Protein AF-A0A8J4Q4A9-F1 (afdb_monomer_lite)

Foldseek 3Di:
DPPPPVVVVVVVVVVVVCCVVCPPDPPPPPVPPFLQVDDLVCQVVPDVQWDWDWWDWQFPDTDIGIHGNVLVVQQVVQVVVVAFFKWKAQPVVRIITGGSDPHPDRPRIDIGGQDPDDLVNVCLVVVVFDWDQAFDPRGDCPHSNGHRHIDTHHPCPLVVLCVPAFDPPAPDDDDPQWGWHDDPNDTDTFGQDPVPDDEDPQWDWDDPRSHNGIDTDGNLPQPQVVPDAQVPDDAPPQFHFDCDPRYRTDGHGDDQPCVFPQDDPVQADPQWDWDGGRNKIKTWQDHPDPPDFADDFDHHGADPQWDQDPVVSDTFHDDCVRPPPHPPQWDWDDLDRNGIIMTIGPVVCVVVPDPPPPPRPDPVPPD

InterPro domains:
  IPR007643 Dictyostelium spore coat protein, N-terminal [PF04562] (35-153)

Organism: NCBI:txid133409

Sequence (367 aa):
MIKMKRLASNWFLLVLVYYCCVGPDRVIVDALYKCETLDYNVCSASYPNCTPLILKSCCPGGVGLCVDIETYITYTTNEKSATPVACAIDPQTEITYELNTEFPNYVGYDVFPIPNATCESIGCEAKGLACKLIGRTDCDSKSPCCPPQPVCVEDDSITKHLELNGEKFCSLPCPEGHICRYIAETQTCLPLSCKYLNCSQGTECQELVGVGVVSCFKTIDFLDDPALTCETKVCPDTFECQKGVFSNADCVPVNIDLLGTQFNCSLCPVDWRCDTFGWGGLCIEWHPFSNGGGIECDGDACLFQQFCNTTTNRCEFTSCELNNPCPANMECIQYLPTHPRVCATLNVVPYSSIPETLIPFSERFNR

Radius of gyration: 38.95 Å; chains: 1; bounding box: 128×103×75 Å

Structure (mmCIF, N/CA/C/O backbone):
data_AF-A0A8J4Q4A9-F1
#
_entry.id   AF-A0A8J4Q4A9-F1
#
loop_
_atom_site.group_PDB
_atom_site.id
_atom_site.type_symbol
_atom_site.label_atom_id
_atom_site.label_alt_id
_atom_site.label_comp_id
_atom_site.label_asym_id
_atom_site.label_entity_id
_atom_site.label_seq_id
_atom_site.pdbx_PDB_ins_code
_atom_site.Cartn_x
_atom_site.Cartn_y
_atom_site.Cartn_z
_atom_site.occupancy
_atom_site.B_iso_or_equiv
_atom_site.auth_seq_id
_atom_site.auth_comp_id
_atom_site.auth_asym_id
_atom_site.auth_atom_id
_atom_site.pdbx_PDB_model_num
ATOM 1 N N . MET A 1 1 ? 86.753 -60.543 -34.668 1.00 53.47 1 MET A N 1
ATOM 2 C CA . MET A 1 1 ? 86.157 -59.846 -33.504 1.00 53.47 1 MET A CA 1
ATOM 3 C C . MET A 1 1 ? 85.760 -58.381 -33.804 1.00 53.47 1 MET A C 1
ATOM 5 O O . MET A 1 1 ? 85.848 -57.542 -32.923 1.00 53.47 1 MET A O 1
ATOM 9 N N . ILE A 1 2 ? 85.298 -58.045 -35.029 1.00 54.03 2 ILE A N 1
ATOM 10 C CA . ILE A 1 2 ? 84.953 -56.651 -35.433 1.00 54.03 2 ILE A CA 1
ATOM 11 C C . ILE A 1 2 ? 83.567 -56.539 -36.125 1.00 54.03 2 ILE A C 1
ATOM 13 O O . ILE A 1 2 ? 83.101 -55.446 -36.423 1.00 54.03 2 ILE A O 1
ATOM 17 N N . LYS A 1 3 ? 82.819 -57.637 -36.317 1.00 49.72 3 LYS A N 1
ATOM 18 C CA . LYS A 1 3 ? 81.505 -57.596 -37.001 1.00 49.72 3 LYS A CA 1
ATOM 19 C C . LYS A 1 3 ? 80.271 -57.504 -36.090 1.00 49.72 3 LYS A C 1
ATOM 21 O O . LYS A 1 3 ? 79.177 -57.308 -36.598 1.00 49.72 3 LYS A O 1
ATOM 26 N N . MET A 1 4 ? 80.430 -57.565 -34.766 1.00 47.06 4 MET A N 1
ATOM 27 C CA . MET A 1 4 ? 79.296 -57.560 -33.822 1.00 47.06 4 MET A CA 1
ATOM 28 C C . MET A 1 4 ? 78.929 -56.182 -33.243 1.00 47.06 4 MET A C 1
ATOM 30 O O . MET A 1 4 ? 77.915 -56.065 -32.569 1.00 47.06 4 MET A O 1
ATOM 34 N N . LYS A 1 5 ? 79.690 -55.114 -33.533 1.00 50.44 5 LYS A N 1
ATOM 35 C CA . LYS A 1 5 ? 79.413 -53.767 -32.987 1.00 50.44 5 LYS A CA 1
ATOM 36 C C . LYS A 1 5 ? 78.432 -52.912 -33.804 1.00 50.44 5 LYS A C 1
ATOM 38 O O . LYS A 1 5 ? 77.951 -51.915 -33.286 1.00 50.44 5 LYS A O 1
ATOM 43 N N . ARG A 1 6 ? 78.099 -53.280 -35.051 1.00 51.03 6 ARG A N 1
ATOM 44 C CA . ARG A 1 6 ? 77.181 -52.481 -35.898 1.00 51.03 6 ARG A CA 1
ATOM 45 C C . ARG A 1 6 ? 75.701 -52.861 -35.791 1.00 51.03 6 ARG A C 1
ATOM 47 O O . ARG A 1 6 ? 74.862 -52.051 -36.159 1.00 51.03 6 ARG A O 1
ATOM 54 N N . LEU A 1 7 ? 75.367 -54.033 -35.247 1.00 52.34 7 LEU A N 1
ATOM 55 C CA . LEU A 1 7 ? 73.967 -54.449 -35.066 1.00 52.34 7 LEU A CA 1
ATOM 56 C C . LEU A 1 7 ? 73.324 -53.860 -33.799 1.00 52.34 7 LEU A C 1
ATOM 58 O O . LEU A 1 7 ? 72.140 -53.546 -33.820 1.00 52.34 7 LEU A O 1
ATOM 62 N N . ALA A 1 8 ? 74.103 -53.604 -32.743 1.00 55.25 8 ALA A N 1
ATOM 63 C CA . ALA A 1 8 ? 73.581 -53.004 -31.511 1.00 55.25 8 ALA A CA 1
ATOM 64 C C . ALA A 1 8 ? 73.176 -51.524 -31.676 1.00 55.25 8 ALA A C 1
ATOM 66 O O . ALA A 1 8 ? 72.237 -51.068 -31.031 1.00 55.25 8 ALA A O 1
ATOM 67 N N . SER A 1 9 ? 73.834 -50.781 -32.577 1.00 55.84 9 SER A N 1
ATOM 68 C CA . SER A 1 9 ? 73.551 -49.351 -32.775 1.00 55.84 9 SER A CA 1
ATOM 69 C C . SER A 1 9 ? 72.246 -49.094 -33.534 1.00 55.84 9 SER A C 1
ATOM 71 O O . SER A 1 9 ? 71.563 -48.118 -33.243 1.00 55.84 9 SER A O 1
ATOM 73 N N . ASN A 1 10 ? 71.873 -49.966 -34.480 1.00 56.97 10 ASN A N 1
ATOM 74 C CA . ASN A 1 10 ? 70.612 -49.818 -35.217 1.00 56.97 10 ASN A CA 1
ATOM 75 C C . ASN A 1 10 ? 69.405 -50.323 -34.422 1.00 56.97 10 ASN A C 1
ATOM 77 O O . ASN A 1 10 ? 68.305 -49.807 -34.596 1.00 56.97 10 ASN A O 1
ATOM 81 N N . TRP A 1 11 ? 69.601 -51.292 -33.525 1.00 64.12 11 TRP A N 1
ATOM 82 C CA . TRP A 1 11 ? 68.525 -51.773 -32.659 1.00 64.12 11 TRP A CA 1
ATOM 83 C C . TRP A 1 11 ? 68.117 -50.723 -31.622 1.00 64.12 11 TRP A C 1
ATOM 85 O O . TRP A 1 11 ? 66.930 -50.518 -31.400 1.00 64.12 11 TRP A O 1
ATOM 95 N N . PHE A 1 12 ? 69.079 -49.983 -31.065 1.00 65.69 12 PHE A N 1
ATOM 96 C CA . PHE A 1 12 ? 68.783 -48.897 -30.126 1.00 65.69 12 PHE A CA 1
ATOM 97 C C . PHE A 1 12 ? 68.001 -47.748 -30.783 1.00 65.69 12 PHE A C 1
ATOM 99 O O . PHE A 1 12 ? 67.082 -47.205 -30.178 1.00 65.69 12 PHE A O 1
ATOM 106 N N . LEU A 1 13 ? 68.313 -47.426 -32.043 1.00 67.94 13 LEU A N 1
ATOM 107 C CA . LEU A 1 13 ? 67.586 -46.421 -32.826 1.00 67.94 13 LEU A CA 1
ATOM 108 C C . LEU A 1 13 ? 66.164 -46.875 -33.181 1.00 67.94 13 LEU A C 1
ATOM 110 O O . LEU A 1 13 ? 65.234 -46.083 -33.078 1.00 67.94 13 LEU A O 1
ATOM 114 N N . LEU A 1 14 ? 65.968 -48.150 -33.528 1.00 68.12 14 LEU A N 1
ATOM 115 C CA . LEU A 1 14 ? 64.631 -48.690 -33.802 1.00 68.12 14 LEU A CA 1
ATOM 116 C C . LEU A 1 14 ? 63.760 -48.781 -32.542 1.00 68.12 14 LEU A C 1
ATOM 118 O O . LEU A 1 14 ? 62.571 -48.485 -32.615 1.00 68.12 14 LEU A O 1
ATOM 122 N N . VAL A 1 15 ? 64.337 -49.120 -31.386 1.00 67.38 15 VAL A N 1
ATOM 123 C CA . VAL A 1 15 ? 63.604 -49.152 -30.108 1.00 67.38 15 VAL A CA 1
ATOM 124 C C . VAL A 1 15 ? 63.238 -47.738 -29.638 1.00 67.38 15 VAL A C 1
ATOM 126 O O . VAL A 1 15 ? 62.125 -47.540 -29.161 1.00 67.38 15 VAL A O 1
ATOM 129 N N . LEU A 1 16 ? 64.108 -46.740 -29.843 1.00 64.81 16 LEU A N 1
ATOM 130 C CA . LEU A 1 16 ? 63.796 -45.329 -29.565 1.00 64.81 16 LEU A CA 1
ATOM 131 C C . LEU A 1 16 ? 62.689 -44.782 -30.475 1.00 64.81 16 LEU A C 1
ATOM 133 O O . LEU A 1 16 ? 61.780 -44.115 -29.989 1.00 64.81 16 LEU A O 1
ATOM 137 N N . VAL A 1 17 ? 62.714 -45.101 -31.773 1.00 68.38 17 VAL A N 1
ATOM 138 C CA . VAL A 1 17 ? 61.648 -44.687 -32.702 1.00 68.38 17 VAL A CA 1
ATOM 139 C C . VAL A 1 17 ? 60.326 -45.388 -32.370 1.00 68.38 17 VAL A C 1
ATOM 141 O O . VAL A 1 17 ? 59.279 -44.747 -32.385 1.00 68.38 17 VAL A O 1
ATOM 144 N N . TYR A 1 18 ? 60.357 -46.668 -31.987 1.00 68.62 18 TYR A N 1
ATOM 145 C CA . TYR A 1 18 ? 59.155 -47.392 -31.569 1.00 68.62 18 TYR A CA 1
ATOM 146 C C . TYR A 1 18 ? 58.556 -46.823 -30.271 1.00 68.62 18 TYR A C 1
ATOM 148 O O . TYR A 1 18 ? 57.347 -46.621 -30.207 1.00 68.62 18 TYR A O 1
ATOM 156 N N . TYR A 1 19 ? 59.377 -46.468 -29.276 1.00 62.47 19 TYR A N 1
ATOM 157 C CA . TYR A 1 19 ? 58.895 -45.823 -28.045 1.00 62.47 19 TYR A CA 1
ATOM 158 C C . TYR A 1 19 ? 58.384 -44.389 -28.264 1.00 62.47 19 TYR A C 1
ATOM 160 O O . TYR A 1 19 ? 57.476 -43.960 -27.557 1.00 62.47 19 TYR A O 1
ATOM 168 N N . CYS A 1 20 ? 58.905 -43.653 -29.253 1.00 62.69 20 CYS A N 1
ATOM 169 C CA . CYS A 1 20 ? 58.361 -42.342 -29.627 1.00 62.69 20 CYS A CA 1
ATOM 170 C C . CYS A 1 20 ? 57.040 -42.433 -30.412 1.00 62.69 20 CYS A C 1
ATOM 172 O O . CYS A 1 20 ? 56.231 -41.510 -30.334 1.00 62.69 20 CYS A O 1
ATOM 174 N N . CYS A 1 21 ? 56.804 -43.511 -31.167 1.00 64.06 21 CYS A N 1
ATOM 175 C CA . CYS A 1 21 ? 55.578 -43.672 -31.957 1.00 64.06 21 CYS A CA 1
ATOM 176 C C . CYS A 1 21 ? 54.468 -44.450 -31.234 1.00 64.06 21 CYS A C 1
ATOM 178 O O . CYS A 1 21 ? 53.300 -44.267 -31.567 1.00 64.06 21 CYS A O 1
ATOM 180 N N . VAL A 1 22 ? 54.813 -45.283 -30.250 1.00 64.25 22 VAL A N 1
ATOM 181 C CA . VAL A 1 22 ? 53.885 -46.141 -29.493 1.00 64.25 22 VAL A CA 1
ATOM 182 C C . VAL A 1 22 ? 53.976 -45.807 -28.000 1.00 64.25 22 VAL A C 1
ATOM 184 O O . VAL A 1 22 ? 54.149 -46.675 -27.147 1.00 64.25 22 VAL A O 1
ATOM 187 N N . GLY A 1 23 ? 53.924 -44.511 -27.683 1.00 54.38 23 GLY A N 1
ATOM 188 C CA . GLY A 1 23 ? 53.707 -44.061 -26.311 1.00 54.38 23 GLY A CA 1
ATOM 189 C C . GLY A 1 23 ? 52.339 -44.548 -25.808 1.00 54.38 23 GLY A C 1
ATOM 190 O O . GLY A 1 23 ? 51.405 -44.621 -26.612 1.00 54.38 23 GLY A O 1
ATOM 191 N N . PRO A 1 24 ? 52.226 -44.908 -24.515 1.00 53.84 24 PRO A N 1
ATOM 192 C CA . PRO A 1 24 ? 50.980 -45.385 -23.925 1.00 53.84 24 PRO A CA 1
ATOM 193 C C . PRO A 1 24 ? 49.931 -44.298 -24.108 1.00 53.84 24 PRO A C 1
ATOM 195 O O . PRO A 1 24 ? 50.279 -43.132 -23.941 1.00 53.84 24 PRO A O 1
ATOM 198 N N . ASP A 1 25 ? 48.727 -44.703 -24.518 1.00 49.88 25 ASP A N 1
ATOM 199 C CA . ASP A 1 25 ? 47.512 -43.904 -24.648 1.00 49.88 25 ASP A CA 1
ATOM 200 C C . ASP A 1 25 ? 47.782 -42.408 -24.771 1.00 49.88 25 ASP A C 1
ATOM 202 O O . ASP A 1 25 ? 48.029 -41.721 -23.778 1.00 49.88 25 ASP A O 1
ATOM 206 N N . ARG A 1 26 ? 47.694 -41.879 -26.000 1.00 44.31 26 ARG A N 1
ATOM 207 C CA . ARG A 1 26 ? 47.402 -40.456 -26.158 1.00 44.31 26 ARG A CA 1
ATOM 208 C C . ARG A 1 26 ? 46.152 -40.206 -25.326 1.00 44.31 26 ARG A C 1
ATOM 210 O O . ARG A 1 26 ? 45.042 -40.440 -25.795 1.00 44.31 26 ARG A O 1
ATOM 217 N N . VAL A 1 27 ? 46.345 -39.742 -24.095 1.00 43.62 27 VAL A N 1
ATOM 218 C CA . VAL A 1 27 ? 45.378 -38.931 -23.397 1.00 43.62 27 VAL A CA 1
ATOM 219 C C . VAL A 1 27 ? 45.202 -37.807 -24.391 1.00 43.62 27 VAL A C 1
ATOM 221 O O . VAL A 1 27 ? 46.081 -36.958 -24.563 1.00 43.62 27 VAL A O 1
ATOM 224 N N . ILE A 1 28 ? 44.124 -37.893 -25.168 1.00 43.88 28 ILE A N 1
ATOM 225 C CA . ILE A 1 28 ? 43.504 -36.710 -25.714 1.00 43.88 28 ILE A CA 1
ATOM 226 C C . ILE A 1 28 ? 43.215 -35.941 -24.437 1.00 43.88 28 ILE A C 1
ATOM 228 O O . ILE A 1 28 ? 42.256 -36.213 -23.722 1.00 43.88 28 ILE A O 1
ATOM 232 N N . VAL A 1 29 ? 44.170 -35.096 -24.051 1.00 38.16 29 VAL A N 1
ATOM 233 C CA . VAL A 1 29 ? 43.861 -33.958 -23.227 1.00 38.16 29 VAL A CA 1
ATOM 234 C C . VAL A 1 29 ? 42.890 -33.257 -24.149 1.00 38.16 29 VAL A C 1
ATOM 236 O O . VAL A 1 29 ? 43.317 -32.653 -25.136 1.00 38.16 29 VAL A O 1
ATOM 239 N N . ASP A 1 30 ? 41.594 -33.489 -23.926 1.00 48.66 30 ASP A N 1
ATOM 240 C CA . ASP A 1 30 ? 40.568 -32.531 -24.284 1.00 48.66 30 ASP A CA 1
ATOM 241 C C . ASP A 1 30 ? 41.088 -31.273 -23.629 1.00 48.66 30 ASP A C 1
ATOM 243 O O . ASP A 1 30 ? 40.970 -31.068 -22.419 1.00 48.66 30 ASP A O 1
ATOM 247 N N . ALA A 1 31 ? 41.883 -30.535 -24.397 1.00 43.56 31 ALA A N 1
ATOM 248 C CA . ALA A 1 31 ? 42.401 -29.279 -23.963 1.00 43.56 31 ALA A CA 1
ATOM 249 C C . ALA A 1 31 ? 41.133 -28.529 -23.602 1.00 43.56 31 ALA A C 1
ATOM 251 O O . ALA A 1 31 ? 40.219 -28.446 -24.424 1.00 43.56 31 ALA A O 1
ATOM 252 N N . LEU A 1 32 ? 41.044 -28.172 -22.319 1.00 50.84 32 LEU A N 1
ATOM 253 C CA . LEU A 1 32 ? 39.922 -27.516 -21.667 1.00 50.84 32 LEU A CA 1
ATOM 254 C C . LEU A 1 32 ? 39.711 -26.130 -22.309 1.00 50.84 32 LEU A C 1
ATOM 256 O O . LEU A 1 32 ? 39.816 -25.095 -21.666 1.00 50.84 32 LEU A O 1
ATOM 260 N N . TYR A 1 33 ? 39.444 -26.088 -23.609 1.00 58.81 33 TYR A N 1
ATOM 261 C CA . TYR A 1 33 ? 39.032 -24.926 -24.371 1.00 58.81 33 TYR A CA 1
ATOM 262 C C . TYR A 1 33 ? 37.525 -24.818 -24.217 1.00 58.81 33 TYR A C 1
ATOM 264 O O . TYR A 1 33 ? 36.759 -24.921 -25.170 1.00 58.81 33 TYR A O 1
ATOM 272 N N . LYS A 1 34 ? 37.114 -24.689 -22.961 1.00 78.56 34 LYS A N 1
ATOM 273 C CA . LYS A 1 34 ? 35.749 -24.386 -22.598 1.00 78.56 34 LYS A CA 1
ATOM 274 C C . LYS A 1 34 ? 35.641 -22.870 -22.589 1.00 78.56 34 LYS A C 1
ATOM 276 O O . LYS A 1 34 ? 36.263 -22.224 -21.739 1.00 78.56 34 LYS A O 1
ATOM 281 N N . CYS A 1 35 ? 34.923 -22.316 -23.570 1.00 87.94 35 CYS A N 1
ATOM 282 C CA . CYS A 1 35 ? 34.571 -20.895 -23.645 1.00 87.94 35 CYS A CA 1
ATOM 283 C C . CYS A 1 35 ? 34.097 -20.370 -22.282 1.00 87.94 35 CYS A C 1
ATOM 285 O O . CYS A 1 35 ? 34.433 -19.260 -21.894 1.00 87.94 35 CYS A O 1
ATOM 287 N N . GLU A 1 36 ? 33.435 -21.235 -21.519 1.00 83.69 36 GLU A N 1
ATOM 288 C CA . GLU A 1 36 ? 32.911 -21.050 -20.169 1.00 83.69 36 GLU A CA 1
ATOM 289 C C . GLU A 1 36 ? 33.942 -20.572 -19.136 1.00 83.69 36 GLU A C 1
ATOM 291 O O . GLU A 1 36 ? 33.570 -20.005 -18.116 1.00 83.69 36 GLU A O 1
ATOM 296 N N . THR A 1 37 ? 35.236 -20.800 -19.374 1.00 85.88 37 THR A N 1
ATOM 297 C CA . THR A 1 37 ? 36.315 -20.385 -18.460 1.00 85.88 37 THR A CA 1
ATOM 298 C C . THR A 1 37 ? 36.853 -18.982 -18.745 1.00 85.88 37 THR A C 1
ATOM 300 O O . THR A 1 37 ? 37.683 -18.475 -17.989 1.00 85.88 37 THR A O 1
ATOM 303 N N . LEU A 1 38 ? 36.417 -18.357 -19.841 1.00 88.50 38 LEU A N 1
ATOM 304 C CA . LEU A 1 38 ? 36.902 -17.053 -20.273 1.00 88.50 38 LEU A CA 1
ATOM 305 C C . LEU A 1 38 ? 36.059 -15.933 -19.681 1.00 88.50 38 LEU A C 1
ATOM 307 O O . LEU A 1 38 ? 34.831 -16.003 -19.642 1.00 88.50 38 LEU A O 1
ATOM 311 N N . ASP A 1 39 ? 36.738 -14.853 -19.302 1.00 88.06 39 ASP A N 1
ATOM 312 C CA . ASP A 1 39 ? 36.069 -13.605 -18.964 1.00 88.06 39 ASP A CA 1
ATOM 313 C C . ASP A 1 39 ? 35.295 -13.076 -20.179 1.00 88.06 39 ASP A C 1
ATOM 315 O O . ASP A 1 39 ? 35.778 -13.114 -21.319 1.00 88.06 39 ASP A O 1
ATOM 319 N N . TYR A 1 40 ? 34.101 -12.544 -19.921 1.00 90.69 40 TYR A N 1
ATOM 320 C CA . TYR A 1 40 ? 33.207 -11.993 -20.936 1.00 90.69 40 TYR A CA 1
ATOM 321 C C . TYR A 1 40 ? 33.912 -11.023 -21.896 1.00 90.69 40 TYR A C 1
ATOM 323 O O . TYR A 1 40 ? 33.697 -11.087 -23.108 1.00 90.69 40 TYR A O 1
ATOM 331 N N . ASN A 1 41 ? 34.804 -10.167 -21.386 1.00 89.00 41 ASN A N 1
ATOM 332 C CA . ASN A 1 41 ? 35.472 -9.137 -22.185 1.00 89.00 41 ASN A CA 1
ATOM 333 C C . ASN A 1 41 ? 36.505 -9.708 -23.165 1.00 89.00 41 ASN A C 1
ATOM 335 O O . ASN A 1 41 ? 36.848 -9.058 -24.152 1.00 89.00 41 ASN A O 1
ATOM 339 N N . VAL A 1 42 ? 37.008 -10.916 -22.905 1.00 90.94 42 VAL A N 1
ATOM 340 C CA . VAL A 1 42 ? 38.027 -11.579 -23.735 1.00 90.94 42 VAL A CA 1
ATOM 341 C C . VAL A 1 42 ? 37.413 -12.690 -24.594 1.00 90.94 42 VAL A C 1
ATOM 343 O O . VAL A 1 42 ? 38.116 -13.312 -25.393 1.00 90.94 42 VAL A O 1
ATOM 346 N N . CYS A 1 43 ? 36.104 -12.922 -24.474 1.00 92.94 43 CYS A N 1
ATOM 347 C CA . CYS A 1 43 ? 35.404 -14.037 -25.100 1.00 92.94 43 CYS A CA 1
ATOM 348 C C . CYS A 1 43 ? 35.602 -14.079 -26.624 1.00 92.94 43 CYS A C 1
ATOM 350 O O . CYS A 1 43 ? 36.187 -15.026 -27.149 1.00 92.94 43 CYS A O 1
ATOM 352 N N . SER A 1 44 ? 35.225 -13.003 -27.322 1.00 87.06 44 SER A N 1
ATOM 353 C CA . SER A 1 44 ? 35.314 -12.926 -28.788 1.00 87.06 44 SER A CA 1
ATOM 354 C C . SER A 1 44 ? 36.748 -12.827 -29.317 1.00 87.06 44 SER A C 1
ATOM 356 O O . SER A 1 44 ? 36.991 -13.061 -30.498 1.00 87.06 44 SER A O 1
ATOM 358 N N . ALA A 1 45 ? 37.698 -12.420 -28.469 1.00 87.75 45 ALA A N 1
ATOM 359 C CA . ALA A 1 45 ? 39.089 -12.206 -28.864 1.00 87.75 45 ALA A CA 1
ATOM 360 C C . ALA A 1 45 ? 39.955 -13.460 -28.682 1.00 87.75 45 ALA A C 1
ATOM 362 O O . ALA A 1 45 ? 40.942 -13.629 -29.396 1.00 87.75 45 ALA A O 1
ATOM 363 N N . SER A 1 46 ? 39.599 -14.326 -27.729 1.00 84.56 46 SER A N 1
ATOM 364 C CA . SER A 1 46 ? 40.408 -15.496 -27.377 1.00 84.56 46 SER A CA 1
ATOM 365 C C . SER A 1 46 ? 40.242 -16.635 -28.376 1.00 84.56 46 SER A C 1
ATOM 367 O O . SER A 1 46 ? 41.233 -17.255 -28.759 1.00 84.56 46 SER A O 1
ATOM 369 N N . TYR A 1 47 ? 39.006 -16.909 -28.813 1.00 85.88 47 TYR A N 1
ATOM 370 C CA . TYR A 1 47 ? 38.718 -18.010 -29.731 1.00 85.88 47 TYR A CA 1
ATOM 371 C C . TYR A 1 47 ? 37.564 -17.671 -30.681 1.00 85.88 47 TYR A C 1
ATOM 373 O O . TYR A 1 47 ? 36.552 -17.129 -30.243 1.00 85.88 47 TYR A O 1
ATOM 381 N N . PRO A 1 48 ? 37.657 -18.062 -31.965 1.00 86.12 48 PRO A N 1
ATOM 382 C CA . PRO A 1 48 ? 36.631 -17.759 -32.965 1.00 86.12 48 PRO A CA 1
ATOM 383 C C . PRO A 1 48 ? 35.299 -18.486 -32.729 1.00 86.12 48 PRO A C 1
ATOM 385 O O . PRO A 1 48 ? 34.279 -18.057 -33.257 1.00 86.12 48 PRO A O 1
ATOM 388 N N . ASN A 1 49 ? 35.300 -19.572 -31.948 1.00 89.44 49 ASN A N 1
ATOM 389 C CA . ASN A 1 49 ? 34.095 -20.345 -31.635 1.00 89.44 49 ASN A CA 1
ATOM 390 C C . ASN A 1 49 ? 33.410 -19.903 -30.336 1.00 89.44 49 ASN A C 1
ATOM 392 O O . ASN A 1 49 ? 32.376 -20.469 -29.994 1.00 89.44 49 ASN A O 1
ATOM 396 N N . CYS A 1 50 ? 33.964 -18.923 -29.618 1.00 93.06 50 CYS A N 1
ATOM 397 C CA . CYS A 1 50 ? 33.380 -18.413 -28.386 1.00 93.06 50 CYS A CA 1
ATOM 398 C C . CYS A 1 50 ? 32.641 -17.099 -28.648 1.00 93.06 50 CYS A C 1
ATOM 400 O O . CYS A 1 50 ? 33.158 -16.199 -29.307 1.00 93.06 50 CYS A O 1
ATOM 402 N N . THR A 1 51 ? 31.422 -16.992 -28.132 1.00 94.44 51 THR A N 1
ATOM 403 C CA . THR A 1 51 ? 30.538 -15.840 -28.307 1.00 94.44 51 THR A CA 1
ATOM 404 C C . THR A 1 51 ? 30.031 -15.358 -26.946 1.00 94.44 51 THR A C 1
ATOM 406 O O . THR A 1 51 ? 29.647 -16.180 -26.112 1.00 94.44 51 THR A O 1
ATOM 409 N N . PRO A 1 52 ? 30.015 -14.039 -26.689 1.00 94.31 52 PRO A N 1
ATOM 410 C CA . PRO A 1 52 ? 29.431 -13.490 -25.476 1.00 94.31 52 PRO A CA 1
ATOM 411 C C . PRO A 1 52 ? 27.903 -13.648 -25.481 1.00 94.31 52 PRO A C 1
ATOM 413 O O . PRO A 1 52 ? 27.223 -13.225 -26.416 1.00 94.31 52 PRO A O 1
ATOM 416 N N . LEU A 1 53 ? 27.362 -14.215 -24.408 1.00 93.19 53 LEU A N 1
ATOM 417 C CA . LEU A 1 53 ? 25.937 -14.347 -24.129 1.00 93.19 53 LEU A CA 1
ATOM 418 C C . LEU A 1 53 ? 25.588 -13.524 -22.888 1.00 93.19 53 LEU A C 1
ATOM 420 O O . LEU A 1 53 ? 26.194 -13.710 -21.840 1.00 93.19 53 LEU A O 1
ATOM 424 N N . ILE A 1 54 ? 24.601 -12.635 -22.980 1.00 92.75 54 ILE A N 1
ATOM 425 C CA . ILE A 1 54 ? 24.129 -11.862 -21.824 1.00 92.75 54 ILE A CA 1
ATOM 426 C C . ILE A 1 54 ? 22.882 -12.541 -21.265 1.00 92.75 54 ILE A C 1
ATOM 428 O O . ILE A 1 54 ? 21.863 -12.628 -21.953 1.00 92.75 54 ILE A O 1
ATOM 432 N N . LEU A 1 55 ? 22.952 -12.996 -20.015 1.00 91.69 55 LEU A N 1
ATOM 433 C CA . LEU A 1 55 ? 21.792 -13.514 -19.299 1.00 91.69 55 LEU A CA 1
ATOM 434 C C . LEU A 1 55 ? 21.027 -12.373 -18.627 1.00 91.69 55 LEU A C 1
ATOM 436 O O . LEU A 1 55 ? 21.621 -11.477 -18.019 1.00 91.69 55 LEU A O 1
ATOM 440 N N . LYS A 1 56 ? 19.695 -12.430 -18.713 1.00 91.12 56 LYS A N 1
ATOM 441 C CA . LYS A 1 56 ? 18.800 -11.493 -18.026 1.00 91.12 56 LYS A CA 1
ATOM 442 C C . LYS A 1 56 ? 18.666 -11.931 -16.571 1.00 91.12 56 LYS A C 1
ATOM 444 O O . LYS A 1 56 ? 18.243 -13.056 -16.306 1.00 91.12 56 LYS A O 1
ATOM 449 N N . SER A 1 57 ? 19.049 -11.064 -15.637 1.00 91.25 57 SER A N 1
ATOM 450 C CA . SER A 1 57 ? 18.766 -11.285 -14.219 1.00 91.25 57 SER A CA 1
ATOM 451 C C . SER A 1 57 ? 17.333 -10.889 -13.894 1.00 91.25 57 SER A C 1
ATOM 453 O O . SER A 1 57 ? 16.763 -9.998 -14.521 1.00 91.25 57 SER A O 1
ATOM 455 N N . CYS A 1 58 ? 16.768 -11.506 -12.861 1.00 87.94 58 CYS A N 1
ATOM 456 C CA . CYS A 1 58 ? 15.485 -11.068 -12.309 1.00 87.94 58 CYS A CA 1
ATOM 457 C C . CYS A 1 58 ? 15.530 -9.660 -11.695 1.00 87.94 58 CYS A C 1
ATOM 459 O O . CYS A 1 58 ? 14.509 -8.995 -11.538 1.00 87.94 58 CYS A O 1
ATOM 461 N N . CYS A 1 59 ? 16.715 -9.238 -11.266 1.00 87.69 59 CYS A N 1
ATOM 462 C CA . CYS A 1 59 ? 16.962 -7.932 -10.671 1.00 87.69 59 CYS A CA 1
ATOM 463 C C . CYS A 1 59 ? 17.613 -7.015 -11.719 1.00 87.69 59 CYS A C 1
ATOM 465 O O . CYS A 1 59 ? 18.151 -7.526 -12.706 1.00 87.69 59 CYS A O 1
ATOM 467 N N . PRO A 1 60 ? 17.593 -5.683 -11.543 1.00 86.06 60 PRO A N 1
ATOM 468 C CA . PRO A 1 60 ? 18.240 -4.755 -12.463 1.00 86.06 60 PRO A CA 1
ATOM 469 C C . PRO A 1 60 ? 19.702 -5.144 -12.715 1.00 86.06 60 PRO A C 1
ATOM 471 O O . PRO A 1 60 ? 20.519 -5.147 -11.797 1.00 86.06 60 PRO A O 1
ATOM 474 N N . GLY A 1 61 ? 20.022 -5.490 -13.962 1.00 86.19 61 GLY A N 1
ATOM 475 C CA . GLY A 1 61 ? 21.355 -5.937 -14.352 1.00 86.19 61 GLY A CA 1
ATOM 476 C C . GLY A 1 61 ? 21.334 -7.072 -15.373 1.00 86.19 61 GLY A C 1
ATOM 477 O O . GLY A 1 61 ? 20.307 -7.401 -15.966 1.00 86.19 61 GLY A O 1
ATOM 478 N N . GLY A 1 62 ? 22.510 -7.642 -15.601 1.00 89.56 62 GLY A N 1
ATOM 479 C CA . GLY A 1 62 ? 22.723 -8.828 -16.418 1.00 89.56 62 GLY A CA 1
ATOM 480 C C . GLY A 1 62 ? 24.162 -9.296 -16.247 1.00 89.56 62 GLY A C 1
ATOM 481 O O . GLY A 1 62 ? 25.031 -8.502 -15.883 1.00 89.56 62 GLY A O 1
ATOM 482 N N . VAL A 1 63 ? 24.413 -10.579 -16.492 1.00 91.88 63 VAL A N 1
ATOM 483 C CA . VAL A 1 63 ? 25.775 -11.126 -16.493 1.00 91.88 63 VAL A CA 1
ATOM 484 C C . VAL A 1 63 ? 26.144 -11.564 -17.896 1.00 91.88 63 VAL A C 1
ATOM 486 O O . VAL A 1 63 ? 25.336 -12.146 -18.621 1.00 91.88 63 VAL A O 1
ATOM 489 N N . GLY A 1 64 ? 27.369 -11.243 -18.288 1.00 92.12 64 GLY A N 1
ATOM 490 C CA . GLY A 1 64 ? 27.956 -11.727 -19.520 1.00 92.12 64 GLY A CA 1
ATOM 491 C C . GLY A 1 64 ? 28.640 -13.070 -19.287 1.00 92.12 64 GLY A C 1
ATOM 492 O O . GLY A 1 64 ? 29.555 -13.160 -18.473 1.00 92.12 64 GLY A O 1
ATOM 493 N N . LEU A 1 65 ? 28.224 -14.096 -20.018 1.00 92.19 65 LEU A N 1
ATOM 494 C CA . LEU A 1 65 ? 28.880 -15.396 -20.093 1.00 92.19 65 LEU A CA 1
ATOM 495 C C . LEU A 1 65 ? 29.595 -15.544 -21.425 1.00 92.19 65 LEU A C 1
ATOM 497 O O . LEU A 1 65 ? 29.144 -15.030 -22.446 1.00 92.19 65 LEU A O 1
ATOM 501 N N . CYS A 1 66 ? 30.694 -16.283 -21.427 1.00 92.88 66 CYS A N 1
ATOM 502 C CA . CYS A 1 66 ? 31.325 -16.716 -22.659 1.00 92.88 66 CYS A CA 1
ATOM 503 C C . CYS A 1 66 ? 30.881 -18.145 -22.977 1.00 92.88 66 CYS A C 1
ATOM 505 O O . CYS A 1 66 ? 31.074 -19.059 -22.175 1.00 92.88 66 CYS A O 1
ATOM 507 N N . VAL A 1 67 ? 30.241 -18.333 -24.128 1.00 92.44 67 VAL A N 1
ATOM 508 C CA . VAL A 1 67 ? 29.651 -19.617 -24.524 1.00 92.44 67 VAL A CA 1
ATOM 509 C C . VAL A 1 67 ? 30.151 -20.034 -25.896 1.00 92.44 67 VAL A C 1
ATOM 511 O O . VAL A 1 67 ? 30.623 -19.197 -26.662 1.00 92.44 67 VAL A O 1
ATOM 514 N N . ASP A 1 68 ? 30.083 -21.318 -26.222 1.00 92.00 68 ASP A N 1
ATOM 515 C CA . ASP A 1 68 ? 30.353 -21.747 -27.589 1.00 92.00 68 ASP A CA 1
ATOM 516 C C . ASP A 1 68 ? 29.240 -21.271 -28.545 1.00 92.00 68 ASP A C 1
ATOM 518 O O . ASP A 1 68 ? 28.105 -20.981 -28.151 1.00 92.00 68 ASP A O 1
ATOM 522 N N . ILE A 1 69 ? 29.574 -21.163 -29.829 1.00 91.62 69 ILE A N 1
ATOM 523 C CA . ILE A 1 69 ? 28.661 -20.639 -30.847 1.00 91.62 69 ILE A CA 1
ATOM 524 C C . ILE A 1 69 ? 27.381 -21.479 -31.013 1.00 91.62 69 ILE A C 1
ATOM 526 O O . ILE A 1 69 ? 26.334 -20.917 -31.332 1.00 91.62 69 ILE A O 1
ATOM 530 N N . GLU A 1 70 ? 27.420 -22.794 -30.775 1.00 90.31 70 GLU A N 1
ATOM 531 C CA . GLU A 1 70 ? 26.240 -23.663 -30.893 1.00 90.31 70 GLU A CA 1
ATOM 532 C C . GLU A 1 70 ? 25.261 -23.402 -29.740 1.00 90.31 70 GLU A C 1
ATOM 534 O O . GLU A 1 70 ? 24.055 -23.240 -29.968 1.00 90.31 70 GLU A O 1
ATOM 539 N N . THR A 1 71 ? 25.780 -23.251 -28.518 1.00 89.31 71 THR A N 1
ATOM 540 C CA . THR A 1 71 ? 25.009 -22.831 -27.339 1.00 89.31 71 THR A CA 1
ATOM 541 C C . THR A 1 71 ? 24.387 -21.450 -27.549 1.00 89.31 71 THR A C 1
ATOM 543 O O . THR A 1 71 ? 23.194 -21.263 -27.292 1.00 89.31 71 THR A O 1
ATOM 546 N N . TYR A 1 72 ? 25.146 -20.488 -28.089 1.00 91.62 72 TYR A N 1
ATOM 547 C CA . TYR A 1 72 ? 24.631 -19.150 -28.405 1.00 91.62 72 TYR A CA 1
ATOM 548 C C . TYR A 1 72 ? 23.470 -19.189 -29.412 1.00 91.62 72 TYR A C 1
ATOM 550 O O . TYR A 1 72 ? 22.428 -18.559 -29.201 1.00 91.62 72 TYR A O 1
ATOM 558 N N . ILE A 1 73 ? 23.621 -19.944 -30.506 1.00 90.25 73 ILE A N 1
ATOM 559 C CA . ILE A 1 73 ? 22.579 -20.088 -31.535 1.00 90.25 73 ILE A CA 1
ATOM 560 C C . ILE A 1 73 ? 21.327 -20.740 -30.941 1.00 90.25 73 ILE A C 1
ATOM 562 O O . ILE A 1 73 ? 20.213 -20.276 -31.194 1.00 90.25 73 ILE A O 1
ATOM 566 N N . THR A 1 74 ? 21.495 -21.781 -30.124 1.00 89.38 74 THR A N 1
ATOM 567 C CA . THR A 1 74 ? 20.380 -22.481 -29.470 1.00 89.38 74 THR A CA 1
ATOM 568 C C . THR A 1 74 ? 19.610 -21.539 -28.544 1.00 89.38 74 THR A C 1
ATOM 570 O O . THR A 1 74 ? 18.386 -21.433 -28.643 1.00 89.38 74 THR A O 1
ATOM 573 N N . TYR A 1 75 ? 20.322 -20.780 -27.707 1.00 88.12 75 TYR A N 1
ATOM 574 C CA . TYR A 1 75 ? 19.719 -19.818 -26.787 1.00 88.12 75 TYR A CA 1
ATOM 575 C C . TYR A 1 75 ? 18.957 -18.705 -27.523 1.00 88.12 75 TYR A C 1
ATOM 577 O O . TYR A 1 75 ? 17.794 -18.443 -27.223 1.00 88.12 75 TYR A O 1
ATOM 585 N N . THR A 1 76 ? 19.579 -18.073 -28.521 1.00 88.38 76 THR A N 1
ATOM 586 C CA . THR A 1 76 ? 18.979 -16.941 -29.257 1.00 88.38 76 THR A CA 1
ATOM 587 C C . THR A 1 76 ? 17.816 -17.351 -30.161 1.00 88.38 76 THR A C 1
ATOM 589 O O . THR A 1 76 ? 16.890 -16.568 -30.381 1.00 88.38 76 THR A O 1
ATOM 592 N N . THR A 1 77 ? 17.821 -18.585 -30.669 1.00 87.69 77 THR A N 1
ATOM 593 C CA . THR A 1 77 ? 16.697 -19.125 -31.447 1.00 87.69 77 THR A CA 1
ATOM 594 C C . THR A 1 77 ? 15.481 -19.369 -30.551 1.00 87.69 77 THR A C 1
ATOM 596 O O . THR A 1 77 ? 14.360 -19.027 -30.940 1.00 87.69 77 THR A O 1
ATOM 599 N N . ASN A 1 78 ? 15.708 -19.885 -29.339 1.00 80.31 78 ASN A N 1
ATOM 600 C CA . ASN A 1 78 ? 14.662 -20.190 -28.363 1.00 80.31 78 ASN A CA 1
ATOM 601 C C . ASN A 1 78 ? 14.202 -18.972 -27.551 1.00 80.31 78 ASN A C 1
ATOM 603 O O . ASN A 1 78 ? 13.084 -18.974 -27.064 1.00 80.31 78 ASN A O 1
ATOM 607 N N . GLU A 1 79 ? 14.966 -17.878 -27.471 1.00 74.44 79 GLU A N 1
ATOM 608 C CA . GLU A 1 79 ? 14.517 -16.639 -26.805 1.00 74.44 79 GLU A CA 1
ATOM 609 C C . GLU A 1 79 ? 13.171 -16.116 -27.356 1.00 74.44 79 GLU A C 1
ATOM 611 O O . GLU A 1 79 ? 12.402 -15.459 -26.654 1.00 74.44 79 GLU A O 1
ATOM 616 N N . LYS A 1 80 ? 12.820 -16.477 -28.597 1.00 74.56 80 LYS A N 1
ATOM 617 C CA . LYS A 1 80 ? 11.522 -16.149 -29.201 1.00 74.56 80 LYS A CA 1
ATOM 618 C C . LYS A 1 80 ? 10.328 -16.891 -28.585 1.00 74.56 80 LYS A C 1
ATOM 620 O O . LYS A 1 80 ? 9.201 -16.470 -28.836 1.00 74.56 80 LYS A O 1
ATOM 625 N N . SER A 1 81 ? 10.527 -17.958 -27.804 1.00 68.50 81 SER A N 1
ATOM 626 C CA . SER A 1 81 ? 9.433 -18.735 -27.198 1.00 68.50 81 SER A CA 1
ATOM 627 C C . SER A 1 81 ? 8.810 -18.091 -25.951 1.00 68.50 81 SER A C 1
ATOM 629 O O . SER A 1 81 ? 7.874 -18.659 -25.400 1.00 68.50 81 SER A O 1
ATOM 631 N N . ALA A 1 82 ? 9.252 -16.893 -25.547 1.00 68.62 82 ALA A N 1
ATOM 632 C CA . ALA A 1 82 ? 8.679 -16.014 -24.512 1.00 68.62 82 ALA A CA 1
ATOM 633 C C . ALA A 1 82 ? 8.585 -16.559 -23.071 1.00 68.62 82 ALA A C 1
ATOM 635 O O . ALA A 1 82 ? 8.431 -15.761 -22.150 1.00 68.62 82 ALA A O 1
ATOM 636 N N . THR A 1 83 ? 8.698 -17.868 -22.844 1.00 80.69 83 THR A N 1
ATOM 637 C CA . THR A 1 83 ? 8.674 -18.467 -21.505 1.00 80.69 83 THR A CA 1
ATOM 638 C C . THR A 1 83 ? 10.029 -19.090 -21.169 1.00 80.69 83 THR A C 1
ATOM 640 O O . THR A 1 83 ? 10.459 -19.980 -21.912 1.00 80.69 83 THR A O 1
ATOM 643 N N . PRO A 1 84 ? 10.690 -18.682 -20.068 1.00 81.31 84 PRO A N 1
ATOM 644 C CA . PRO A 1 84 ? 11.887 -19.359 -19.592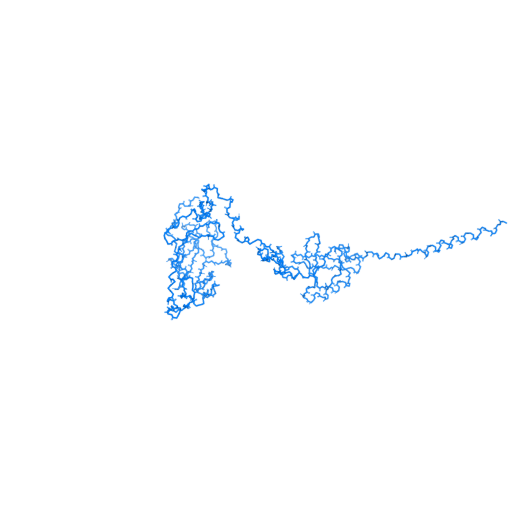 1.00 81.31 84 PRO A CA 1
ATOM 645 C C . PRO A 1 84 ? 11.573 -20.821 -19.257 1.00 81.31 84 PRO A C 1
ATOM 647 O O . PRO A 1 84 ? 10.462 -21.157 -18.847 1.00 81.31 84 PRO A O 1
ATOM 650 N N . VAL A 1 85 ? 12.556 -21.693 -19.464 1.00 87.94 85 VAL A N 1
ATOM 651 C CA . VAL A 1 85 ? 12.458 -23.143 -19.232 1.00 87.94 85 VAL A CA 1
ATOM 652 C C . VAL A 1 85 ? 13.078 -23.513 -17.883 1.00 87.94 85 VAL A C 1
ATOM 654 O O . VAL A 1 85 ? 12.603 -24.419 -17.201 1.00 87.94 85 VAL A O 1
ATOM 657 N N . ALA A 1 86 ? 14.127 -22.796 -17.483 1.00 92.62 86 ALA A N 1
ATOM 658 C CA . ALA A 1 86 ? 14.857 -23.026 -16.246 1.00 92.62 86 ALA A CA 1
ATOM 659 C C . ALA A 1 86 ? 15.426 -21.712 -15.697 1.00 92.62 86 ALA A C 1
ATOM 661 O O . ALA A 1 86 ? 15.372 -20.665 -16.347 1.00 92.62 86 ALA A O 1
ATOM 662 N N . CYS A 1 87 ? 15.991 -21.790 -14.499 1.00 92.94 87 CYS A N 1
ATOM 663 C CA . CYS A 1 87 ? 16.634 -20.681 -13.816 1.00 92.94 87 CYS A CA 1
ATOM 664 C C . CYS A 1 87 ? 18.066 -21.074 -13.451 1.00 92.94 87 CYS A C 1
ATOM 666 O O . CYS A 1 87 ? 18.334 -22.237 -13.153 1.00 92.94 87 CYS A O 1
ATOM 668 N N . ALA A 1 88 ? 18.984 -20.114 -13.469 1.00 93.56 88 ALA A N 1
ATOM 669 C CA . ALA A 1 88 ? 20.343 -20.290 -12.964 1.00 93.56 88 ALA A CA 1
ATOM 670 C C . ALA A 1 88 ? 20.574 -19.358 -11.778 1.00 93.56 88 ALA A C 1
ATOM 672 O O . ALA A 1 88 ? 20.154 -18.204 -11.822 1.00 93.56 88 ALA A O 1
ATOM 673 N N . ILE A 1 89 ? 21.254 -19.833 -10.737 1.00 93.31 89 ILE A N 1
ATOM 674 C CA . ILE A 1 89 ? 21.756 -18.989 -9.650 1.00 93.31 89 ILE A CA 1
ATOM 675 C C . ILE A 1 89 ? 23.278 -19.035 -9.631 1.00 93.31 89 ILE A C 1
ATOM 677 O O . ILE A 1 89 ? 23.883 -20.102 -9.727 1.00 93.31 89 ILE A O 1
ATOM 681 N N . ASP A 1 90 ? 23.892 -17.862 -9.532 1.00 92.38 90 ASP A N 1
ATOM 682 C CA . ASP A 1 90 ? 25.311 -17.755 -9.212 1.00 92.38 90 ASP A CA 1
ATOM 683 C C . ASP A 1 90 ? 25.477 -17.959 -7.693 1.00 92.38 90 ASP A C 1
ATOM 685 O O . ASP A 1 90 ? 24.957 -17.152 -6.917 1.00 92.38 90 ASP A O 1
ATOM 689 N N . PRO A 1 91 ? 26.180 -19.007 -7.232 1.00 90.69 91 PRO A N 1
ATOM 690 C CA . PRO A 1 91 ? 26.335 -19.300 -5.812 1.00 90.69 91 PRO A CA 1
ATOM 691 C C . PRO A 1 91 ? 27.193 -18.264 -5.068 1.00 90.69 91 PRO A C 1
ATOM 693 O O . PRO A 1 91 ? 27.187 -18.254 -3.840 1.00 90.69 91 PRO A O 1
ATOM 696 N N . GLN A 1 92 ? 27.950 -17.409 -5.769 1.00 90.06 92 GLN A N 1
ATOM 697 C CA . GLN A 1 92 ? 28.756 -16.356 -5.142 1.00 90.06 92 GLN A CA 1
ATOM 698 C C . GLN A 1 92 ? 27.957 -15.076 -4.908 1.00 90.06 92 GLN A C 1
ATOM 700 O O . GLN A 1 92 ? 28.109 -14.440 -3.866 1.00 90.06 92 GLN A O 1
ATOM 705 N N . THR A 1 93 ? 27.138 -14.679 -5.883 1.00 90.38 93 THR A N 1
ATOM 706 C CA . THR A 1 93 ? 26.359 -13.431 -5.820 1.00 90.38 93 THR A CA 1
ATOM 707 C C . THR A 1 93 ? 24.913 -13.643 -5.377 1.00 90.38 93 THR A C 1
ATOM 709 O O . THR A 1 93 ? 24.223 -12.677 -5.060 1.00 90.38 93 THR A O 1
ATOM 712 N N . GLU A 1 94 ? 24.446 -14.893 -5.362 1.00 89.94 94 GLU A N 1
ATOM 713 C CA . GLU A 1 94 ? 23.055 -15.303 -5.148 1.00 89.94 94 GLU A CA 1
ATOM 714 C C . GLU A 1 94 ? 22.056 -14.674 -6.137 1.00 89.94 94 GLU A C 1
ATOM 716 O O . GLU A 1 94 ? 20.843 -14.676 -5.889 1.00 89.94 94 GLU A O 1
ATOM 721 N N . ILE A 1 95 ? 22.532 -14.133 -7.263 1.00 90.06 95 ILE A N 1
ATOM 722 C CA . ILE A 1 95 ? 21.685 -13.530 -8.294 1.00 90.06 95 ILE A CA 1
ATOM 723 C C . ILE A 1 95 ? 21.107 -14.633 -9.177 1.00 90.06 95 ILE A C 1
ATOM 725 O O . ILE A 1 95 ? 21.805 -15.554 -9.602 1.00 90.06 95 ILE A O 1
ATOM 729 N N . THR A 1 96 ? 19.808 -14.523 -9.453 1.00 92.19 96 THR A N 1
ATOM 730 C CA . THR A 1 96 ? 19.068 -15.466 -10.291 1.00 92.19 96 THR A CA 1
ATOM 731 C C . THR A 1 96 ? 18.885 -14.911 -11.701 1.00 92.19 96 THR A C 1
ATOM 733 O O . THR A 1 96 ? 18.531 -13.740 -11.883 1.00 92.19 96 THR A O 1
ATOM 736 N N . TYR A 1 97 ? 19.089 -15.778 -12.687 1.00 92.62 97 TYR A N 1
ATOM 737 C CA . TYR A 1 97 ? 19.027 -15.493 -14.113 1.00 92.62 97 TYR A CA 1
ATOM 738 C C . TYR A 1 97 ? 18.014 -16.401 -14.812 1.00 92.62 97 TYR A C 1
ATOM 740 O O . TYR A 1 97 ? 17.847 -17.567 -14.446 1.00 92.62 97 TYR A O 1
ATOM 748 N N . GLU A 1 98 ? 17.357 -15.864 -15.836 1.00 91.88 98 GLU A N 1
ATOM 749 C CA . GLU A 1 98 ? 16.408 -16.602 -16.670 1.00 91.88 98 GLU A CA 1
ATOM 750 C C . GLU A 1 98 ? 17.124 -17.381 -17.775 1.00 91.88 98 GLU A C 1
ATOM 752 O O . GLU A 1 98 ? 17.984 -16.839 -18.474 1.00 91.88 98 GLU A O 1
ATOM 757 N N . LEU A 1 99 ? 16.726 -18.639 -17.982 1.00 91.06 99 LEU A N 1
ATOM 758 C CA . LEU A 1 99 ? 17.204 -19.467 -19.084 1.00 91.06 99 LEU A CA 1
ATOM 759 C C . LEU A 1 99 ? 16.042 -19.811 -20.019 1.00 91.06 99 LEU A C 1
ATOM 761 O O . LEU A 1 99 ? 15.111 -20.525 -19.646 1.00 91.06 99 LEU A O 1
ATOM 765 N N . ASN A 1 100 ? 16.111 -19.344 -21.267 1.00 88.69 100 ASN A N 1
ATOM 766 C CA . ASN A 1 100 ? 15.081 -19.597 -22.288 1.00 88.69 100 ASN A CA 1
ATOM 767 C C . ASN A 1 100 ? 15.218 -20.953 -22.998 1.00 88.69 100 ASN A C 1
ATOM 769 O O . ASN A 1 100 ? 14.442 -21.277 -23.889 1.00 88.69 100 ASN A O 1
ATOM 773 N N . THR A 1 101 ? 16.219 -21.746 -22.633 1.00 87.81 101 THR A N 1
ATOM 774 C CA . THR A 1 101 ? 16.484 -23.066 -23.204 1.00 87.81 101 THR A CA 1
ATOM 775 C C . THR A 1 101 ? 17.066 -23.967 -22.126 1.00 87.81 101 THR A C 1
ATOM 777 O O . THR A 1 101 ? 17.579 -23.471 -21.120 1.00 87.81 101 THR A O 1
ATOM 780 N N . GLU A 1 102 ? 17.023 -25.282 -22.341 1.00 84.19 102 GLU A N 1
ATOM 781 C CA . GLU A 1 102 ? 17.841 -26.209 -21.560 1.00 84.19 102 GLU A CA 1
ATOM 782 C C . GLU A 1 102 ? 19.305 -25.797 -21.716 1.00 84.19 102 GLU A C 1
ATOM 784 O O . GLU A 1 102 ? 19.852 -25.788 -22.821 1.00 84.19 102 GLU A O 1
ATOM 789 N N . PHE A 1 103 ? 19.898 -25.357 -20.612 1.00 79.12 103 PHE A N 1
ATOM 790 C CA . PHE A 1 103 ? 21.255 -24.845 -20.583 1.00 79.12 103 PHE A CA 1
ATOM 791 C C . PHE A 1 103 ? 22.155 -25.953 -20.029 1.00 79.12 103 PHE A C 1
ATOM 793 O O . PHE A 1 103 ? 21.838 -26.501 -18.966 1.00 79.12 103 PHE A O 1
ATOM 800 N N . PRO A 1 104 ? 23.235 -26.341 -20.731 1.00 77.62 104 PRO A N 1
ATOM 801 C CA . PRO A 1 104 ? 24.154 -27.348 -20.217 1.00 77.62 104 PRO A CA 1
ATOM 802 C C . PRO A 1 104 ? 24.726 -26.884 -18.872 1.00 77.62 104 PRO A C 1
ATOM 804 O O . PRO A 1 104 ? 24.801 -25.690 -18.598 1.00 77.62 104 PRO A O 1
ATOM 807 N N . ASN A 1 105 ? 25.098 -27.829 -18.007 1.00 79.62 105 ASN A N 1
ATOM 808 C CA . ASN A 1 105 ? 25.589 -27.518 -16.665 1.00 79.62 105 ASN A CA 1
ATOM 809 C C . ASN A 1 105 ? 26.884 -26.682 -16.752 1.00 79.62 105 ASN A C 1
ATOM 811 O O . ASN A 1 105 ? 27.954 -27.219 -17.056 1.00 79.62 105 ASN A O 1
ATOM 815 N N . TYR A 1 106 ? 26.767 -25.367 -16.547 1.00 79.56 106 TYR A N 1
ATOM 816 C CA . TYR A 1 106 ? 27.875 -24.418 -16.617 1.00 79.56 106 TYR A CA 1
ATOM 817 C C . TYR A 1 106 ? 28.637 -24.410 -15.297 1.00 79.56 106 TYR A C 1
ATOM 819 O O . TYR A 1 106 ? 28.057 -24.332 -14.217 1.00 79.56 106 TYR A O 1
ATOM 827 N N . VAL A 1 107 ? 29.966 -24.451 -15.381 1.00 81.19 107 VAL A N 1
ATOM 828 C CA . VAL A 1 107 ? 30.812 -24.378 -14.188 1.00 81.19 107 VAL A CA 1
ATOM 829 C C . VAL A 1 107 ? 30.599 -23.021 -13.518 1.00 81.19 107 VAL A C 1
ATOM 831 O O . VAL A 1 107 ? 30.866 -21.987 -14.122 1.00 81.19 107 VAL A O 1
ATOM 834 N N . GLY A 1 108 ? 30.138 -23.040 -12.267 1.00 86.38 108 GLY A N 1
ATOM 835 C CA . GLY A 1 108 ? 29.914 -21.833 -11.470 1.00 86.38 108 GLY A CA 1
ATOM 836 C C . GLY A 1 108 ? 28.467 -21.343 -11.418 1.00 86.38 108 GLY A C 1
ATOM 837 O O . GLY A 1 108 ? 28.245 -20.306 -10.813 1.00 86.38 108 GLY A O 1
ATOM 838 N N . TYR A 1 109 ? 27.501 -22.064 -11.995 1.00 91.12 109 TYR A N 1
ATOM 839 C CA . TYR A 1 109 ? 26.075 -21.756 -11.849 1.00 91.12 109 TYR A CA 1
ATOM 840 C C . TYR A 1 109 ? 25.293 -23.006 -11.459 1.00 91.12 109 TYR A C 1
ATOM 842 O O . TYR A 1 109 ? 25.485 -24.068 -12.048 1.00 91.12 109 TYR A O 1
ATOM 850 N N . ASP A 1 110 ? 24.363 -22.860 -10.519 1.00 93.25 110 ASP A N 1
ATOM 851 C CA . ASP A 1 110 ? 23.427 -23.922 -10.167 1.00 93.25 110 ASP A CA 1
ATOM 852 C C . ASP A 1 110 ? 22.132 -23.731 -10.964 1.00 93.25 110 ASP A C 1
ATOM 854 O O . ASP A 1 110 ? 21.432 -22.725 -10.824 1.00 93.25 110 ASP A O 1
ATOM 858 N N . VAL A 1 111 ? 21.818 -24.693 -11.834 1.00 92.69 111 VAL A N 1
ATOM 859 C CA . VAL A 1 111 ? 20.604 -24.670 -12.664 1.00 92.69 111 VAL A CA 1
ATOM 860 C C . VAL A 1 111 ? 19.477 -25.412 -11.951 1.00 92.69 111 VAL A C 1
ATOM 862 O O . VAL A 1 111 ? 19.636 -26.565 -11.550 1.00 92.69 111 VAL A O 1
ATOM 865 N N . PHE A 1 112 ? 18.322 -24.766 -11.817 1.00 92.62 112 PHE A N 1
ATOM 866 C CA . PHE A 1 112 ? 17.148 -25.307 -11.135 1.00 92.6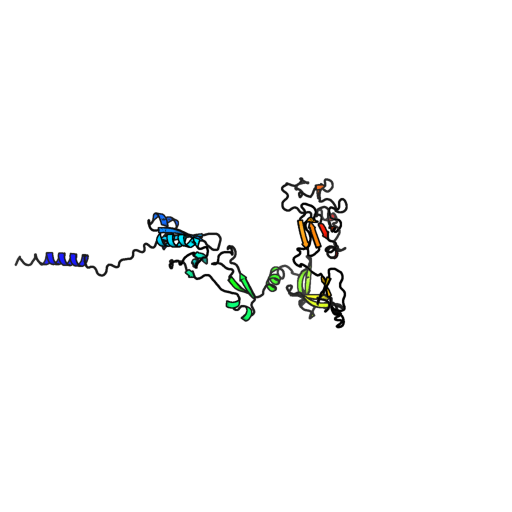2 112 PHE A CA 1
ATOM 867 C C . PHE A 1 112 ? 15.859 -25.033 -11.932 1.00 92.62 112 PHE A C 1
ATOM 869 O O . PHE A 1 112 ? 15.801 -24.089 -12.728 1.00 92.62 112 PHE A O 1
ATOM 876 N N . PRO A 1 113 ? 14.815 -25.871 -11.774 1.00 92.56 113 PRO A N 1
ATOM 877 C CA . PRO A 1 113 ? 13.528 -25.636 -12.422 1.00 92.56 113 PRO A CA 1
ATOM 878 C C . PRO A 1 113 ? 12.830 -24.407 -11.830 1.00 92.56 113 PRO A C 1
ATOM 880 O O . PRO A 1 113 ? 13.095 -24.019 -10.694 1.00 92.56 113 PRO A O 1
ATOM 883 N N . ILE A 1 114 ? 11.887 -23.832 -12.577 1.00 91.50 114 ILE A N 1
ATOM 884 C CA . ILE A 1 114 ? 11.091 -22.690 -12.113 1.00 91.50 114 ILE A CA 1
ATOM 885 C C . ILE A 1 114 ? 10.423 -23.018 -10.761 1.00 91.50 114 ILE A C 1
ATOM 887 O O . ILE A 1 114 ? 9.712 -24.027 -10.669 1.00 91.50 114 ILE A O 1
ATOM 891 N N . PRO A 1 115 ? 10.630 -22.197 -9.710 1.00 88.88 115 PRO A N 1
ATOM 892 C CA . PRO A 1 115 ? 10.034 -22.438 -8.403 1.00 88.88 115 PRO A CA 1
ATOM 893 C C . PRO A 1 115 ? 8.504 -22.442 -8.480 1.00 88.88 115 PRO A C 1
ATOM 895 O O . PRO A 1 115 ? 7.898 -21.462 -8.901 1.00 88.88 115 PRO A O 1
ATOM 898 N N . ASN A 1 116 ? 7.875 -23.526 -8.021 1.00 90.19 116 ASN A N 1
ATOM 899 C CA . ASN A 1 116 ? 6.415 -23.652 -7.919 1.00 90.19 116 ASN A CA 1
ATOM 900 C C . ASN A 1 116 ? 5.977 -23.919 -6.467 1.00 90.19 116 ASN A C 1
ATOM 902 O O . ASN A 1 116 ? 5.106 -24.744 -6.194 1.00 90.19 116 ASN A O 1
ATOM 906 N N . ALA A 1 117 ? 6.660 -23.282 -5.514 1.00 88.81 117 ALA A N 1
ATOM 907 C CA . ALA A 1 117 ? 6.310 -23.386 -4.106 1.00 88.81 117 ALA A CA 1
ATOM 908 C C . ALA A 1 117 ? 5.067 -22.533 -3.821 1.00 88.81 117 ALA A C 1
ATOM 910 O O . ALA A 1 117 ? 5.042 -21.336 -4.104 1.00 88.81 117 ALA A O 1
ATOM 911 N N . THR A 1 118 ? 4.043 -23.147 -3.232 1.00 92.12 118 THR A N 1
ATOM 912 C CA . THR A 1 118 ? 2.824 -22.471 -2.766 1.00 92.12 118 THR A CA 1
ATOM 913 C C . THR A 1 118 ? 2.801 -22.403 -1.240 1.00 92.12 118 THR A C 1
ATOM 915 O O . THR A 1 118 ? 3.461 -23.197 -0.565 1.00 92.12 118 THR A O 1
ATOM 918 N N . CYS A 1 119 ? 2.003 -21.492 -0.674 1.00 88.25 119 CYS A N 1
ATOM 919 C CA . CYS A 1 119 ? 1.763 -21.430 0.774 1.00 88.25 119 CYS A CA 1
ATOM 920 C C . CYS A 1 119 ? 1.283 -22.772 1.356 1.00 88.25 119 CYS A C 1
ATOM 922 O O . CYS A 1 119 ? 1.679 -23.149 2.459 1.00 88.25 119 CYS A O 1
ATOM 924 N N . GLU A 1 120 ? 0.487 -23.521 0.590 1.00 91.94 120 GLU A N 1
ATOM 925 C CA . GLU A 1 120 ? 0.027 -24.861 0.964 1.00 91.94 120 GLU A CA 1
ATOM 926 C C . GLU A 1 120 ? 1.196 -25.849 1.071 1.00 91.94 120 GLU A C 1
ATOM 928 O O . GLU A 1 120 ? 1.281 -26.610 2.032 1.00 91.94 120 GLU A O 1
ATOM 933 N N . SER A 1 121 ? 2.145 -25.792 0.126 1.00 94.25 121 SER A N 1
ATOM 934 C CA . SER A 1 121 ? 3.292 -26.709 0.086 1.00 94.25 121 SER A CA 1
ATOM 935 C C . SER A 1 121 ? 4.246 -26.552 1.277 1.00 94.25 121 SER A C 1
ATOM 937 O O . SER A 1 121 ? 4.881 -27.523 1.686 1.00 94.25 121 SER A O 1
ATOM 939 N N . ILE A 1 122 ? 4.324 -25.354 1.867 1.00 93.31 122 ILE A N 1
ATOM 940 C CA . ILE A 1 122 ? 5.205 -25.066 3.010 1.00 93.31 122 ILE A CA 1
ATOM 941 C C . ILE A 1 122 ? 4.526 -25.269 4.375 1.00 93.31 122 ILE A C 1
ATOM 943 O O . ILE A 1 122 ? 5.211 -25.303 5.404 1.00 93.31 122 ILE A O 1
ATOM 947 N N . GLY A 1 123 ? 3.197 -25.432 4.391 1.00 94.38 123 GLY A N 1
ATOM 948 C CA . GLY A 1 123 ? 2.426 -25.816 5.574 1.00 94.38 123 GLY A CA 1
ATOM 949 C C . GLY A 1 123 ? 2.490 -24.818 6.734 1.00 94.38 123 GLY A C 1
ATOM 950 O O . GLY A 1 123 ? 2.607 -25.242 7.884 1.00 94.38 123 GLY A O 1
ATOM 951 N N . CYS A 1 124 ? 2.446 -23.507 6.465 1.00 92.38 124 CYS A N 1
ATOM 952 C CA . CYS A 1 124 ? 2.519 -22.487 7.525 1.00 92.38 124 CYS A CA 1
ATOM 953 C C . CYS A 1 124 ? 1.360 -22.579 8.524 1.00 92.38 124 CYS A C 1
ATOM 955 O O . CYS A 1 124 ? 1.589 -22.476 9.727 1.00 92.38 124 CYS A O 1
ATOM 957 N N . GLU A 1 125 ? 0.145 -22.867 8.051 1.00 88.06 125 GLU A N 1
ATOM 958 C CA . GLU A 1 125 ? -1.045 -22.995 8.904 1.00 88.06 125 GLU A CA 1
ATOM 959 C C . GLU A 1 125 ? -0.901 -24.128 9.928 1.00 88.06 125 GLU A C 1
ATOM 961 O O . GLU A 1 125 ? -1.228 -23.958 11.100 1.00 88.06 125 GLU A O 1
ATOM 966 N N . ALA A 1 126 ? -0.311 -25.260 9.526 1.00 90.31 126 ALA A N 1
ATOM 967 C CA . ALA A 1 126 ? -0.031 -26.377 10.429 1.00 90.31 126 ALA A CA 1
ATOM 968 C C . ALA A 1 126 ? 0.995 -26.019 11.521 1.00 90.31 126 ALA A C 1
ATOM 970 O O . ALA A 1 126 ? 1.057 -26.682 12.555 1.00 90.31 126 ALA A O 1
ATOM 971 N N . LYS A 1 127 ? 1.797 -24.972 11.295 1.00 87.75 127 LYS A N 1
ATOM 972 C CA . LYS A 1 127 ? 2.760 -24.422 12.258 1.00 87.75 127 LYS A CA 1
ATOM 973 C C . LYS A 1 127 ? 2.187 -23.251 13.066 1.00 87.75 127 LYS A C 1
ATOM 975 O O . LYS A 1 127 ? 2.908 -22.705 13.891 1.00 87.75 127 LYS A O 1
ATOM 980 N N . GLY A 1 128 ? 0.928 -22.863 12.838 1.00 88.00 128 GLY A N 1
ATOM 981 C CA . GLY A 1 128 ? 0.318 -21.689 13.466 1.00 88.00 128 GLY A CA 1
ATOM 982 C C . GLY A 1 128 ? 0.905 -20.357 12.986 1.00 88.00 128 GLY A C 1
ATOM 983 O O . GLY A 1 128 ? 0.863 -19.379 13.724 1.00 88.00 128 GLY A O 1
ATOM 984 N N . LEU A 1 129 ? 1.483 -20.322 11.782 1.00 89.38 129 LEU A N 1
ATOM 985 C CA . LEU A 1 129 ? 2.123 -19.145 11.189 1.00 89.38 129 LEU A CA 1
ATOM 986 C C . LEU A 1 129 ? 1.327 -18.653 9.975 1.00 89.38 129 LEU A C 1
ATOM 988 O O . LEU A 1 129 ? 0.740 -19.453 9.242 1.00 89.38 129 LEU A O 1
ATOM 992 N N . ALA A 1 130 ? 1.366 -17.347 9.714 1.00 89.44 130 ALA A N 1
ATOM 993 C CA . ALA A 1 130 ? 0.777 -16.765 8.515 1.00 89.44 130 ALA A CA 1
ATOM 994 C C . ALA A 1 130 ? 1.720 -16.957 7.320 1.00 89.44 130 ALA A C 1
ATOM 996 O O . ALA A 1 130 ? 2.930 -16.737 7.415 1.00 89.44 130 ALA A O 1
ATOM 997 N N . CYS A 1 131 ? 1.182 -17.348 6.165 1.00 91.81 131 CYS A N 1
ATOM 998 C CA . CYS A 1 131 ? 1.970 -17.354 4.938 1.00 91.81 131 CYS A CA 1
ATOM 999 C C . CYS A 1 131 ? 1.983 -15.955 4.322 1.00 91.81 131 CYS A C 1
ATOM 1001 O O . CYS A 1 131 ? 0.926 -15.394 4.033 1.00 91.81 131 CYS A O 1
ATOM 1003 N N . LYS A 1 132 ? 3.172 -15.406 4.065 1.00 90.62 132 LYS A N 1
ATOM 1004 C CA . LYS A 1 132 ? 3.327 -14.193 3.256 1.00 90.62 132 LYS A CA 1
ATOM 1005 C C . LYS A 1 132 ? 4.209 -14.477 2.056 1.00 90.62 132 LYS A C 1
ATOM 1007 O O . LYS A 1 132 ? 5.243 -15.130 2.166 1.00 90.62 132 LYS A O 1
ATOM 1012 N N . LEU A 1 133 ? 3.794 -13.957 0.909 1.00 89.50 133 LEU A N 1
ATOM 1013 C CA . LEU A 1 133 ? 4.610 -13.934 -0.295 1.00 89.50 133 LEU A CA 1
ATOM 1014 C C . LEU A 1 133 ? 5.563 -12.744 -0.192 1.00 89.50 133 LEU A C 1
ATOM 1016 O O . LEU A 1 133 ? 5.134 -11.594 -0.282 1.00 89.50 133 LEU A O 1
ATOM 1020 N N . ILE A 1 134 ? 6.844 -13.016 0.040 1.00 84.44 134 ILE A N 1
ATOM 1021 C CA . ILE A 1 134 ? 7.869 -11.977 0.138 1.00 84.44 134 ILE A CA 1
ATOM 1022 C C . ILE A 1 134 ? 8.580 -11.900 -1.212 1.00 84.44 134 ILE A C 1
ATOM 1024 O O . ILE A 1 134 ? 9.207 -12.861 -1.663 1.00 84.44 134 ILE A O 1
ATOM 1028 N N . GLY A 1 135 ? 8.452 -10.753 -1.879 1.00 82.31 135 GLY A N 1
ATOM 1029 C CA . GLY A 1 135 ? 9.271 -10.431 -3.044 1.00 82.31 135 GLY A CA 1
ATOM 1030 C C . GLY A 1 135 ? 10.709 -10.146 -2.616 1.00 82.31 135 GLY A C 1
ATOM 1031 O O . GLY A 1 135 ? 10.938 -9.561 -1.556 1.00 82.31 135 GLY A O 1
ATOM 1032 N N . ARG A 1 136 ? 11.688 -10.540 -3.435 1.00 78.44 136 ARG A N 1
ATOM 1033 C CA . ARG A 1 136 ? 13.079 -10.117 -3.237 1.00 78.44 136 ARG A CA 1
ATOM 1034 C C . ARG A 1 136 ? 13.129 -8.604 -3.462 1.00 78.44 136 ARG A C 1
ATOM 1036 O O . ARG A 1 136 ? 12.720 -8.134 -4.523 1.00 78.44 136 ARG A O 1
ATOM 1043 N N . THR A 1 137 ? 13.533 -7.850 -2.443 1.00 67.19 137 THR A N 1
ATOM 1044 C CA . THR A 1 137 ? 13.627 -6.387 -2.518 1.00 67.19 137 THR A CA 1
ATOM 1045 C C . THR A 1 137 ? 14.493 -5.996 -3.716 1.00 67.19 137 THR A C 1
ATOM 1047 O O . THR A 1 137 ? 15.532 -6.610 -3.941 1.00 67.19 137 THR A O 1
ATOM 1050 N N . ASP A 1 138 ? 14.031 -5.012 -4.488 1.00 72.19 138 ASP A N 1
ATOM 1051 C CA . ASP A 1 138 ? 14.708 -4.429 -5.659 1.00 72.19 138 ASP A CA 1
ATOM 1052 C C . ASP A 1 138 ? 14.693 -5.241 -6.968 1.00 72.19 138 ASP A C 1
ATOM 1054 O O . ASP A 1 138 ? 15.321 -4.827 -7.942 1.00 72.19 138 ASP A O 1
ATOM 1058 N N . CYS A 1 139 ? 13.947 -6.347 -7.050 1.00 77.06 139 CYS A N 1
ATOM 1059 C CA . CYS A 1 139 ? 13.834 -7.143 -8.280 1.00 77.06 139 CYS A CA 1
ATOM 1060 C C . CYS A 1 139 ? 12.446 -6.991 -8.926 1.00 77.06 139 CYS A C 1
ATOM 1062 O O . CYS A 1 139 ? 11.426 -6.967 -8.234 1.00 77.06 139 CYS A O 1
ATOM 1064 N N . ASP A 1 140 ? 12.392 -6.869 -10.258 1.00 64.56 140 ASP A N 1
ATOM 1065 C CA . ASP A 1 140 ? 11.125 -6.685 -10.972 1.00 64.56 140 ASP A CA 1
ATOM 1066 C C . ASP A 1 140 ? 10.351 -8.014 -10.999 1.00 64.56 140 ASP A C 1
ATOM 1068 O O . ASP A 1 140 ? 10.796 -9.026 -11.541 1.00 64.56 140 ASP A O 1
ATOM 1072 N N . SER A 1 141 ? 9.174 -8.005 -10.375 1.00 62.94 141 SER A N 1
ATOM 1073 C CA . SER A 1 141 ? 8.361 -9.183 -10.022 1.00 62.94 141 SER A CA 1
ATOM 1074 C C . SER A 1 141 ? 7.807 -10.012 -11.192 1.00 62.94 141 SER A C 1
ATOM 1076 O O . SER A 1 141 ? 7.080 -10.978 -10.967 1.00 62.94 141 SER A O 1
ATOM 1078 N N . LYS A 1 142 ? 8.095 -9.642 -12.445 1.00 82.50 142 LYS A N 1
ATOM 1079 C CA . LYS A 1 142 ? 7.505 -10.282 -13.635 1.00 82.50 142 LYS A CA 1
ATOM 1080 C C . LYS A 1 142 ? 8.259 -11.517 -14.121 1.00 82.50 142 LYS A C 1
ATOM 1082 O O . LYS A 1 142 ? 7.710 -12.264 -14.927 1.00 82.50 142 LYS A O 1
ATOM 1087 N N . SER A 1 143 ? 9.490 -11.728 -13.656 1.00 87.12 143 SER A N 1
ATOM 1088 C CA . SER A 1 143 ? 10.281 -12.902 -14.020 1.00 87.12 143 SER A CA 1
ATOM 1089 C C . SER A 1 143 ? 9.683 -14.184 -13.423 1.00 87.12 143 SER A C 1
ATOM 1091 O O . SER A 1 143 ? 9.546 -14.267 -12.198 1.00 87.12 143 SER A O 1
ATOM 1093 N N . PRO A 1 144 ? 9.415 -15.233 -14.224 1.00 89.62 144 PRO A N 1
ATOM 1094 C CA . PRO A 1 144 ? 9.009 -16.540 -13.707 1.00 89.62 144 PRO A CA 1
ATOM 1095 C C . PRO A 1 144 ? 10.070 -17.205 -12.826 1.00 89.62 144 PRO A C 1
ATOM 1097 O O . PRO A 1 144 ? 9.731 -18.078 -12.039 1.00 89.62 144 PRO A O 1
ATOM 1100 N N . CYS A 1 145 ? 11.341 -16.808 -12.942 1.00 90.75 145 CYS A N 1
ATOM 1101 C CA . CYS A 1 145 ? 12.428 -17.337 -12.118 1.00 90.75 145 CYS A CA 1
ATOM 1102 C C . CYS A 1 145 ? 12.525 -16.690 -10.738 1.00 90.75 145 CYS A C 1
ATOM 1104 O O . CYS A 1 145 ? 13.145 -17.260 -9.840 1.00 90.75 145 CYS A O 1
ATOM 1106 N N . CYS A 1 146 ? 11.889 -15.534 -10.551 1.00 89.75 146 CYS A N 1
ATOM 1107 C CA . CYS A 1 146 ? 11.873 -14.825 -9.280 1.00 89.75 146 CYS A CA 1
ATOM 1108 C C . CYS A 1 146 ? 10.455 -14.459 -8.846 1.00 89.75 146 CYS A C 1
ATOM 1110 O O . CYS A 1 146 ? 10.176 -13.286 -8.575 1.00 89.75 146 CYS A O 1
ATOM 1112 N N . PRO A 1 147 ? 9.553 -15.454 -8.741 1.00 88.81 147 PRO A N 1
ATOM 1113 C CA . PRO A 1 147 ? 8.262 -15.211 -8.147 1.00 88.81 147 PRO A CA 1
ATOM 1114 C C . PRO A 1 147 ? 8.466 -14.884 -6.660 1.00 88.81 147 PRO A C 1
ATOM 1116 O O . PRO A 1 147 ? 9.420 -15.377 -6.038 1.00 88.81 147 PRO A O 1
ATOM 1119 N N . PRO A 1 148 ? 7.571 -14.083 -6.065 1.00 87.94 148 PRO A N 1
ATOM 1120 C CA . PRO A 1 148 ? 7.507 -13.927 -4.620 1.00 87.94 148 PRO A CA 1
ATOM 1121 C C . PRO A 1 148 ? 7.517 -15.298 -3.936 1.00 87.94 148 PRO A C 1
ATOM 1123 O O . PRO A 1 148 ? 6.704 -16.163 -4.264 1.00 87.94 148 PRO A O 1
ATOM 1126 N N . GLN A 1 149 ? 8.448 -15.509 -3.007 1.00 88.25 149 GLN A N 1
ATOM 1127 C CA . GLN A 1 149 ? 8.579 -16.795 -2.325 1.00 88.25 149 GLN A CA 1
ATOM 1128 C C . GLN A 1 149 ? 7.637 -16.832 -1.120 1.00 88.25 149 GLN A C 1
ATOM 1130 O O . GLN A 1 149 ? 7.571 -15.849 -0.369 1.00 88.25 149 GLN A O 1
ATOM 1135 N N . PRO A 1 150 ? 6.904 -17.937 -0.905 1.00 91.50 150 PRO A N 1
ATOM 1136 C CA . PRO A 1 150 ? 6.088 -18.085 0.284 1.00 91.50 150 PRO A CA 1
ATOM 1137 C C . PRO A 1 150 ? 7.002 -18.315 1.493 1.00 91.50 150 PRO A C 1
ATOM 1139 O O . PRO A 1 150 ? 7.839 -19.216 1.508 1.00 91.50 150 PRO A O 1
ATOM 1142 N N . VAL A 1 151 ? 6.841 -17.484 2.518 1.00 92.19 151 VAL A N 1
ATOM 1143 C CA . VAL A 1 151 ? 7.574 -17.573 3.782 1.00 92.19 151 VAL A CA 1
ATOM 1144 C C . VAL A 1 151 ? 6.559 -17.640 4.915 1.00 92.19 151 VAL A C 1
ATOM 1146 O O . VAL A 1 151 ? 5.602 -16.864 4.953 1.00 92.19 151 VAL A O 1
ATOM 1149 N N . CYS A 1 152 ? 6.768 -18.575 5.843 1.00 91.75 152 CYS A N 1
ATOM 1150 C CA . CYS A 1 152 ? 6.005 -18.601 7.083 1.00 91.75 152 CYS A CA 1
ATOM 1151 C C . CYS A 1 152 ? 6.534 -17.506 7.997 1.00 91.75 152 CYS A C 1
ATOM 1153 O O . CYS A 1 152 ? 7.692 -17.552 8.413 1.00 91.75 152 CYS A O 1
ATOM 1155 N N . VAL A 1 153 ? 5.685 -16.538 8.297 1.00 90.38 153 VAL A N 1
ATOM 1156 C CA . VAL A 1 153 ? 5.981 -15.481 9.252 1.00 90.38 153 VAL A CA 1
ATOM 1157 C C . VAL A 1 153 ? 5.076 -15.654 10.461 1.00 90.38 153 VAL A C 1
ATOM 1159 O O . VAL A 1 153 ? 3.920 -16.065 10.332 1.00 90.38 153 VAL A O 1
ATOM 1162 N N . GLU A 1 154 ? 5.595 -15.340 11.643 1.00 84.94 154 GLU A N 1
ATOM 1163 C CA . GLU A 1 154 ? 4.725 -15.059 12.784 1.00 84.94 154 GLU A CA 1
ATOM 1164 C C . GLU A 1 154 ? 3.786 -13.923 12.359 1.00 84.94 154 GLU A C 1
ATOM 1166 O O . GLU A 1 154 ? 4.182 -13.045 11.580 1.00 84.94 154 GLU A O 1
ATOM 1171 N N . ASP A 1 155 ? 2.509 -13.996 12.739 1.00 67.12 155 ASP A N 1
ATOM 1172 C CA . ASP A 1 155 ? 1.507 -13.007 12.331 1.00 67.12 155 ASP A CA 1
ATOM 1173 C C . ASP A 1 155 ? 1.720 -11.682 13.089 1.00 67.12 155 ASP A C 1
ATOM 1175 O O . ASP A 1 155 ? 0.919 -11.227 13.896 1.00 67.12 155 ASP A O 1
ATOM 1179 N N . ASP A 1 156 ? 2.863 -11.053 12.822 1.00 52.94 156 ASP A N 1
ATOM 1180 C CA . ASP A 1 156 ? 3.371 -9.833 13.440 1.00 52.94 156 ASP A CA 1
ATOM 1181 C C . ASP A 1 156 ? 2.740 -8.571 12.854 1.00 52.94 156 ASP A C 1
ATOM 1183 O O . ASP A 1 156 ? 3.230 -7.461 13.066 1.00 52.94 156 ASP A O 1
ATOM 1187 N N . SER A 1 157 ? 1.648 -8.694 12.097 1.00 51.91 157 SER A N 1
ATOM 1188 C CA . SER A 1 157 ? 0.897 -7.517 11.650 1.00 51.91 157 SER A CA 1
ATOM 1189 C C . SER A 1 157 ? 0.355 -6.705 12.841 1.00 51.91 157 SER A C 1
ATOM 1191 O O . SER A 1 157 ? 0.225 -5.486 12.744 1.00 51.91 157 SER A O 1
ATOM 1193 N N . ILE A 1 158 ? 0.166 -7.356 13.993 1.00 49.75 158 ILE A N 1
ATOM 1194 C CA . ILE A 1 158 ? -0.170 -6.732 15.279 1.00 49.75 158 ILE A CA 1
ATOM 1195 C C . ILE A 1 158 ? 1.112 -6.353 16.051 1.00 49.75 158 ILE A C 1
ATOM 1197 O O . ILE A 1 158 ? 1.223 -5.234 16.551 1.00 49.75 158 ILE A O 1
ATOM 1201 N N . THR A 1 159 ? 2.126 -7.223 16.097 1.00 46.09 159 THR A N 1
ATOM 1202 C CA . THR A 1 159 ? 3.338 -7.032 16.922 1.00 46.09 159 THR A CA 1
ATOM 1203 C C . THR A 1 159 ? 4.300 -5.969 16.381 1.00 46.09 159 THR A C 1
ATOM 1205 O O . THR A 1 159 ? 4.866 -5.185 17.142 1.00 46.09 159 THR A O 1
ATOM 1208 N N . LYS A 1 160 ? 4.457 -5.847 15.059 1.00 47.56 160 LYS A N 1
ATOM 1209 C CA . LYS A 1 160 ? 5.432 -4.913 14.469 1.00 47.56 160 LYS A CA 1
ATOM 1210 C C . LYS A 1 160 ? 4.986 -3.449 14.549 1.00 47.56 160 LYS A C 1
ATOM 1212 O O . LYS A 1 160 ? 5.832 -2.557 14.613 1.00 47.56 160 LYS A O 1
ATOM 1217 N N . HIS A 1 161 ? 3.678 -3.185 14.619 1.00 48.91 161 HIS A N 1
ATOM 1218 C CA . HIS A 1 161 ? 3.166 -1.850 14.952 1.00 48.91 161 HIS A CA 1
ATOM 1219 C C . HIS A 1 161 ? 3.339 -1.501 16.439 1.00 48.91 161 HIS A C 1
ATOM 1221 O O . HIS A 1 161 ? 3.500 -0.323 16.767 1.00 48.91 161 HIS A O 1
ATOM 1227 N N . LEU A 1 162 ? 3.387 -2.504 17.321 1.00 47.41 162 LEU A N 1
ATOM 1228 C CA . LEU A 1 162 ? 3.632 -2.318 18.752 1.00 47.41 162 LEU A CA 1
ATOM 1229 C C . LEU A 1 162 ? 5.099 -1.979 19.058 1.00 47.41 162 LEU A C 1
ATOM 1231 O O . LEU A 1 162 ? 5.359 -1.135 19.918 1.00 47.41 162 LEU A O 1
ATOM 1235 N N . GLU A 1 163 ? 6.053 -2.562 18.328 1.00 49.41 163 GLU A N 1
ATOM 1236 C CA . GLU A 1 163 ? 7.487 -2.330 18.562 1.00 49.41 163 GLU A CA 1
ATOM 1237 C C . GLU A 1 163 ? 8.021 -1.033 17.929 1.00 49.41 163 GLU A C 1
ATOM 1239 O O . GLU A 1 163 ? 8.887 -0.376 18.510 1.00 49.41 163 GLU A O 1
ATOM 1244 N N . LEU A 1 164 ? 7.495 -0.610 16.771 1.00 48.69 164 LEU A N 1
ATOM 1245 C CA . LEU A 1 164 ? 7.995 0.584 16.069 1.00 48.69 164 LEU A CA 1
ATOM 1246 C C . LEU A 1 164 ? 7.513 1.918 16.664 1.00 48.69 164 LEU A C 1
ATOM 1248 O O . LEU A 1 164 ? 8.214 2.915 16.518 1.00 48.69 164 LEU A O 1
ATOM 1252 N N . ASN A 1 165 ? 6.384 1.945 17.385 1.00 47.81 165 ASN A N 1
ATOM 1253 C CA . ASN A 1 165 ? 5.805 3.190 17.922 1.00 47.81 165 ASN A CA 1
ATOM 1254 C C . ASN A 1 165 ? 5.682 3.237 19.457 1.00 47.81 165 ASN A C 1
ATOM 1256 O O . ASN A 1 165 ? 5.229 4.241 20.007 1.00 47.81 165 ASN A O 1
ATOM 1260 N N . GLY A 1 166 ? 6.046 2.168 20.168 1.00 49.97 166 GLY A N 1
ATOM 1261 C CA . GLY A 1 166 ? 5.566 1.970 21.533 1.00 49.97 166 GLY A CA 1
ATOM 1262 C C . GLY A 1 166 ? 6.532 2.290 22.671 1.00 49.97 166 GLY A C 1
ATOM 1263 O O . GLY A 1 166 ? 6.165 3.013 23.596 1.00 49.97 166 GLY A O 1
ATOM 1264 N N . GLU A 1 167 ? 7.723 1.694 22.676 1.00 50.84 167 GLU A N 1
ATOM 1265 C CA . GLU A 1 167 ? 8.532 1.638 23.908 1.00 50.84 167 GLU A CA 1
ATOM 1266 C C . GLU A 1 167 ? 9.654 2.675 23.985 1.00 50.84 167 GLU A C 1
ATOM 1268 O O . GLU A 1 167 ? 10.043 3.071 25.080 1.00 50.84 167 GLU A O 1
ATOM 1273 N N . LYS A 1 168 ? 10.174 3.169 22.855 1.00 53.97 168 LYS A N 1
ATOM 1274 C CA . LYS A 1 168 ? 11.396 3.997 22.880 1.00 53.97 168 LYS A CA 1
ATOM 1275 C C . LYS A 1 168 ? 11.203 5.483 23.197 1.00 53.97 168 LYS A C 1
ATOM 1277 O O . LYS A 1 168 ? 12.202 6.156 23.430 1.00 53.97 168 LYS A O 1
ATOM 1282 N N . PHE A 1 169 ? 9.977 6.008 23.232 1.00 64.94 169 PHE A N 1
ATOM 1283 C CA . PHE A 1 169 ? 9.760 7.465 23.327 1.00 64.94 169 PHE A CA 1
ATOM 1284 C C . PHE A 1 169 ? 8.947 7.937 24.538 1.00 64.94 169 PHE A C 1
ATOM 1286 O O . PHE A 1 169 ? 8.869 9.144 24.777 1.00 64.94 169 PHE A O 1
ATOM 1293 N N . CYS A 1 170 ? 8.351 7.025 25.307 1.00 79.69 170 CYS A N 1
ATOM 1294 C CA . CYS A 1 170 ? 7.468 7.369 26.417 1.00 79.69 170 CYS A CA 1
ATOM 1295 C C . CYS A 1 170 ? 8.135 7.006 27.751 1.00 79.69 170 CYS A C 1
ATOM 1297 O O . CYS A 1 170 ? 8.203 5.838 28.121 1.00 79.69 170 CYS A O 1
ATOM 1299 N N . SER A 1 171 ? 8.655 8.016 28.453 1.00 88.19 171 SER A N 1
ATOM 1300 C CA . SER A 1 171 ? 9.432 7.842 29.694 1.00 88.19 171 SER A CA 1
ATOM 1301 C C . SER A 1 171 ? 8.608 8.069 30.966 1.00 88.19 171 SER A C 1
ATOM 1303 O O . SER A 1 171 ? 9.172 8.077 32.061 1.00 88.19 171 SER A O 1
ATOM 1305 N N . LEU A 1 172 ? 7.297 8.303 30.844 1.00 91.69 172 LEU A N 1
ATOM 1306 C CA . LEU A 1 172 ? 6.423 8.521 31.993 1.00 91.69 172 LEU A CA 1
ATOM 1307 C C . LEU A 1 172 ? 6.359 7.235 32.839 1.00 91.69 172 LEU A C 1
ATOM 1309 O O . LEU A 1 172 ? 5.971 6.184 32.321 1.00 91.69 172 LEU A O 1
ATOM 1313 N N . PRO A 1 173 ? 6.714 7.285 34.136 1.00 94.00 173 PRO A N 1
ATOM 1314 C CA . PRO A 1 173 ? 6.576 6.135 35.014 1.00 94.00 173 PRO A CA 1
ATOM 1315 C C . PRO A 1 173 ? 5.090 5.855 35.251 1.00 94.00 173 PRO A C 1
ATOM 1317 O O . PRO A 1 173 ? 4.400 6.625 35.920 1.00 94.00 173 PRO A O 1
ATOM 1320 N N . CYS A 1 174 ? 4.598 4.750 34.695 1.00 95.00 174 CYS A N 1
ATOM 1321 C CA . CYS A 1 174 ? 3.214 4.323 34.854 1.00 95.00 174 CYS A CA 1
ATOM 1322 C C . CYS A 1 174 ? 3.042 3.375 36.052 1.00 95.00 174 CYS A C 1
ATOM 1324 O O . CYS A 1 174 ? 3.964 2.625 36.383 1.00 95.00 174 CYS A O 1
ATOM 1326 N N . PRO A 1 175 ? 1.874 3.396 36.721 1.00 96.00 175 PRO A N 1
ATOM 1327 C CA . PRO A 1 175 ? 1.557 2.436 37.773 1.00 96.00 175 PRO A CA 1
ATOM 1328 C C . PRO A 1 175 ? 1.456 1.007 37.214 1.00 96.00 175 PRO A C 1
ATOM 1330 O O . PRO A 1 175 ? 1.326 0.802 36.007 1.00 96.00 175 PRO A O 1
ATOM 1333 N N . GLU A 1 176 ? 1.485 0.007 38.100 1.00 95.19 176 GLU A N 1
ATOM 1334 C CA . GLU A 1 176 ? 1.359 -1.403 37.713 1.00 95.19 176 GLU A CA 1
ATOM 1335 C C . GLU A 1 176 ? 0.111 -1.641 36.842 1.00 95.19 176 GLU A C 1
ATOM 1337 O O . GLU A 1 176 ? -0.965 -1.090 37.094 1.00 95.19 176 GLU A O 1
ATOM 1342 N N . GLY A 1 177 ? 0.267 -2.451 35.791 1.00 94.00 177 GLY A N 1
ATOM 1343 C CA . GLY A 1 177 ? -0.816 -2.760 34.858 1.00 94.00 177 GLY A CA 1
ATOM 1344 C C . GLY A 1 177 ? -1.111 -1.676 33.821 1.00 94.00 177 GLY A C 1
ATOM 1345 O O . GLY A 1 177 ? -2.112 -1.792 33.119 1.00 94.00 177 GLY A O 1
ATOM 1346 N N . HIS A 1 178 ? -0.268 -0.646 33.715 1.00 95.75 178 HIS A N 1
ATOM 1347 C CA . HIS A 1 178 ? -0.378 0.409 32.711 1.00 95.75 178 HIS A CA 1
ATOM 1348 C C . HIS A 1 178 ? 0.904 0.528 31.877 1.00 95.75 178 HIS A C 1
ATOM 1350 O O . HIS A 1 178 ? 1.995 0.217 32.350 1.00 95.75 178 HIS A O 1
ATOM 1356 N N . ILE A 1 179 ? 0.773 1.022 30.647 1.00 92.75 179 ILE A N 1
ATOM 1357 C CA . ILE A 1 179 ? 1.872 1.273 29.712 1.00 92.75 179 ILE A CA 1
ATOM 1358 C C . ILE A 1 179 ? 1.846 2.721 29.222 1.00 92.75 179 ILE A C 1
ATOM 1360 O O . ILE A 1 179 ? 0.783 3.289 28.974 1.00 92.75 179 ILE A O 1
ATOM 1364 N N . CYS A 1 180 ? 3.020 3.333 29.095 1.00 91.75 180 CYS A N 1
ATOM 1365 C CA . CYS A 1 180 ? 3.165 4.699 28.598 1.00 91.75 180 CYS A CA 1
ATOM 1366 C C . CYS A 1 180 ? 3.009 4.721 27.071 1.00 91.75 180 CYS A C 1
ATOM 1368 O O . CYS A 1 180 ? 3.723 4.000 26.369 1.00 91.75 180 CYS A O 1
ATOM 1370 N N . ARG A 1 181 ? 2.107 5.559 26.546 1.00 87.62 181 ARG A N 1
ATOM 1371 C CA . ARG A 1 181 ? 1.917 5.807 25.105 1.00 87.62 181 ARG A CA 1
ATOM 1372 C C . ARG A 1 181 ? 1.706 7.297 24.823 1.00 87.62 181 ARG A C 1
ATOM 1374 O O . ARG A 1 181 ? 1.296 8.041 25.709 1.00 87.62 181 ARG A O 1
ATOM 1381 N N . TYR A 1 182 ? 1.950 7.733 23.586 1.00 83.50 182 TYR A N 1
ATOM 1382 C CA . TYR A 1 182 ? 1.555 9.071 23.135 1.00 83.50 182 TYR A CA 1
ATOM 1383 C C . TYR A 1 182 ? 0.127 9.063 22.599 1.00 83.50 182 TYR A C 1
ATOM 1385 O O . TYR A 1 182 ? -0.202 8.278 21.714 1.00 83.50 182 TYR A O 1
ATOM 1393 N N . ILE A 1 183 ? -0.697 9.978 23.100 1.00 79.31 183 ILE A N 1
ATOM 1394 C CA . ILE A 1 183 ? -2.042 10.251 22.591 1.00 79.31 183 ILE A CA 1
ATOM 1395 C C . ILE A 1 183 ? -2.102 11.747 22.318 1.00 79.31 183 ILE A C 1
ATOM 1397 O O . ILE A 1 183 ? -1.918 12.537 23.243 1.00 79.31 183 ILE A O 1
ATOM 1401 N N . ALA A 1 184 ? -2.305 12.137 21.057 1.00 75.31 184 ALA A N 1
ATOM 1402 C CA . ALA A 1 184 ? -2.318 13.544 20.644 1.00 75.31 184 ALA A CA 1
ATOM 1403 C C . ALA A 1 184 ? -1.125 14.344 21.221 1.00 75.31 184 ALA A C 1
ATOM 1405 O O . ALA A 1 184 ? -1.311 15.334 21.918 1.00 75.31 184 ALA A O 1
ATOM 1406 N N . GLU A 1 185 ? 0.101 13.850 20.998 1.00 77.31 185 GLU A N 1
ATOM 1407 C CA . GLU A 1 185 ? 1.365 14.462 21.465 1.00 77.31 185 GLU A CA 1
ATOM 1408 C C . GLU A 1 185 ? 1.579 14.493 22.992 1.00 77.31 185 GLU A C 1
ATOM 1410 O O . GLU A 1 185 ? 2.617 14.955 23.464 1.00 77.31 185 GLU A O 1
ATOM 1415 N N . THR A 1 186 ? 0.670 13.917 23.785 1.00 84.62 186 THR A N 1
ATOM 1416 C CA . THR A 1 186 ? 0.811 13.828 25.248 1.00 84.62 186 THR A CA 1
ATOM 1417 C C . THR A 1 186 ? 1.145 12.412 25.715 1.00 84.62 186 THR A C 1
ATOM 1419 O O . THR A 1 186 ? 0.524 11.437 25.288 1.00 84.62 186 THR A O 1
ATOM 1422 N N . GLN A 1 187 ? 2.131 12.284 26.612 1.00 91.94 187 GLN A N 1
ATOM 1423 C CA . GLN A 1 187 ? 2.458 11.007 27.258 1.00 91.94 187 GLN A CA 1
ATOM 1424 C C . GLN A 1 187 ? 1.355 10.640 28.253 1.00 91.94 187 GLN A C 1
ATOM 1426 O O . GLN A 1 187 ? 1.108 11.372 29.210 1.00 91.94 187 GLN A O 1
ATOM 1431 N N . THR A 1 188 ? 0.712 9.498 28.036 1.00 93.19 188 THR A N 1
ATOM 1432 C CA . THR A 1 188 ? -0.428 9.022 28.821 1.00 93.19 188 THR A CA 1
ATOM 1433 C C . THR A 1 188 ? -0.209 7.567 29.223 1.00 93.19 188 THR A C 1
ATOM 1435 O O . THR A 1 188 ? 0.207 6.742 28.409 1.00 93.19 188 THR A O 1
ATOM 1438 N N . CYS A 1 189 ? -0.499 7.236 30.481 1.00 94.69 189 CYS A N 1
ATOM 1439 C CA . CYS A 1 189 ? -0.513 5.853 30.951 1.00 94.69 189 CYS A CA 1
ATOM 1440 C C . CYS A 1 189 ? -1.845 5.196 30.592 1.00 94.69 189 CYS A C 1
ATOM 1442 O O . CYS A 1 189 ? -2.896 5.629 31.060 1.00 94.69 189 CYS A O 1
ATOM 1444 N N . LEU A 1 190 ? -1.791 4.143 29.784 1.00 95.44 190 LEU A N 1
ATOM 1445 C CA . LEU A 1 190 ? -2.952 3.386 29.332 1.00 95.44 190 LEU A CA 1
ATOM 1446 C C . LEU A 1 190 ? -3.013 2.014 30.013 1.00 95.44 190 LEU A C 1
ATOM 1448 O O . LEU A 1 190 ? -1.968 1.393 30.198 1.00 95.44 190 LEU A O 1
ATOM 1452 N N . PRO A 1 191 ? -4.201 1.520 30.392 1.00 96.75 191 PRO A N 1
ATOM 1453 C CA . PRO A 1 191 ? -4.348 0.229 31.056 1.00 96.75 191 PRO A CA 1
ATOM 1454 C C . PRO A 1 191 ? -4.067 -0.933 30.092 1.00 96.75 191 PRO A C 1
ATOM 1456 O O . PRO A 1 191 ? -4.555 -0.959 28.964 1.00 96.75 191 PRO A O 1
ATOM 1459 N N . LEU A 1 192 ? -3.314 -1.928 30.561 1.00 94.81 192 LEU A N 1
ATOM 1460 C CA . LEU A 1 192 ? -2.984 -3.150 29.814 1.00 94.81 192 LEU A CA 1
ATOM 1461 C C . LEU A 1 192 ? -4.100 -4.201 29.863 1.00 94.81 192 LEU A C 1
ATOM 1463 O O . LEU A 1 192 ? -4.128 -5.110 29.045 1.00 94.81 192 LEU A O 1
ATOM 1467 N N . SER A 1 193 ? -4.998 -4.127 30.849 1.00 95.75 193 SER A N 1
ATOM 1468 C CA . SER A 1 193 ? -6.113 -5.070 30.971 1.00 95.75 193 SER A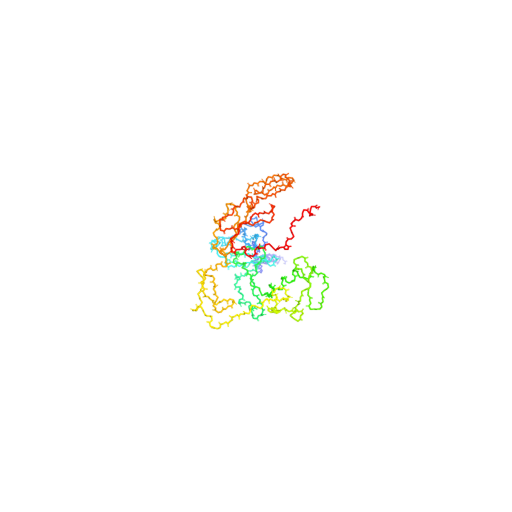 CA 1
ATOM 1469 C C . SER A 1 193 ? -7.316 -4.448 31.667 1.00 95.75 193 SER A C 1
ATOM 1471 O O . SER A 1 193 ? -7.179 -3.504 32.449 1.00 95.75 193 SER A O 1
ATOM 1473 N N . CYS A 1 194 ? -8.495 -5.034 31.447 1.00 95.94 194 CYS A N 1
ATOM 1474 C CA . CYS A 1 194 ? -9.757 -4.577 32.034 1.00 95.94 194 CYS A CA 1
ATOM 1475 C C . CYS A 1 194 ? -9.806 -4.644 33.564 1.00 95.94 194 CYS A C 1
ATOM 1477 O O . CYS A 1 194 ? -10.660 -4.021 34.181 1.00 95.94 194 CYS A O 1
ATOM 1479 N N . LYS A 1 195 ? -8.855 -5.333 34.204 1.00 97.00 195 LYS A N 1
ATOM 1480 C CA . LYS A 1 195 ? -8.681 -5.303 35.662 1.00 97.00 195 LYS A CA 1
ATOM 1481 C C . LYS A 1 195 ? -8.287 -3.911 36.176 1.00 97.00 195 LYS A C 1
ATOM 1483 O O . LYS A 1 195 ? -8.569 -3.587 37.326 1.00 97.00 195 LYS A O 1
ATOM 1488 N N . TYR A 1 196 ? -7.611 -3.119 35.344 1.00 96.00 196 TYR A N 1
ATOM 1489 C CA . TYR A 1 196 ? -7.077 -1.804 35.701 1.00 96.00 196 TYR A CA 1
ATOM 1490 C C . TYR A 1 196 ? -7.938 -0.643 35.181 1.00 96.00 196 TYR A C 1
ATOM 1492 O O . TYR A 1 196 ? -7.558 0.512 35.352 1.00 96.00 196 TYR A O 1
ATOM 1500 N N . LEU A 1 197 ? -9.092 -0.928 34.568 1.00 96.50 197 LEU A N 1
ATOM 1501 C CA . LEU A 1 197 ? -9.976 0.070 33.972 1.00 96.50 197 LEU A CA 1
ATOM 1502 C C . LEU A 1 197 ? -11.422 -0.145 34.433 1.00 96.50 197 LEU A C 1
ATOM 1504 O O . LEU A 1 197 ? -12.033 -1.162 34.123 1.00 96.50 197 LEU A O 1
ATOM 1508 N N . ASN A 1 198 ? -11.984 0.841 35.134 1.00 96.50 198 ASN A N 1
ATOM 1509 C CA . ASN A 1 198 ? -13.401 0.847 35.496 1.00 96.50 198 ASN A CA 1
ATOM 1510 C C . ASN A 1 198 ? -14.196 1.650 34.467 1.00 96.50 198 ASN A C 1
ATOM 1512 O O . ASN A 1 198 ? -14.063 2.872 34.387 1.00 96.50 198 ASN A O 1
ATOM 1516 N N . CYS A 1 199 ? -15.039 0.957 33.711 1.00 95.56 199 CYS A N 1
ATOM 1517 C CA . CYS A 1 199 ? -15.913 1.556 32.713 1.00 95.56 199 CYS A CA 1
ATOM 1518 C C . CYS A 1 199 ? -17.206 2.102 33.337 1.00 95.56 199 CYS A C 1
ATOM 1520 O O . CYS A 1 199 ? -17.721 1.557 34.316 1.00 95.56 199 CYS A O 1
ATOM 1522 N N . SER A 1 200 ? -17.709 3.220 32.807 1.00 94.00 200 SER A N 1
ATOM 1523 C CA . SER A 1 200 ? -18.964 3.832 33.255 1.00 94.00 200 SER A CA 1
ATOM 1524 C C . SER A 1 200 ? -20.176 3.013 32.793 1.00 94.00 200 SER A C 1
ATOM 1526 O O . SER A 1 200 ? -20.075 2.158 31.912 1.00 94.00 200 SER A O 1
ATOM 1528 N N . GLN A 1 201 ? -21.348 3.259 33.386 1.00 92.25 201 GLN A N 1
ATOM 1529 C CA . GLN A 1 201 ? -22.578 2.565 32.994 1.00 92.25 201 GLN A CA 1
ATOM 1530 C C . GLN A 1 201 ? -22.869 2.759 31.4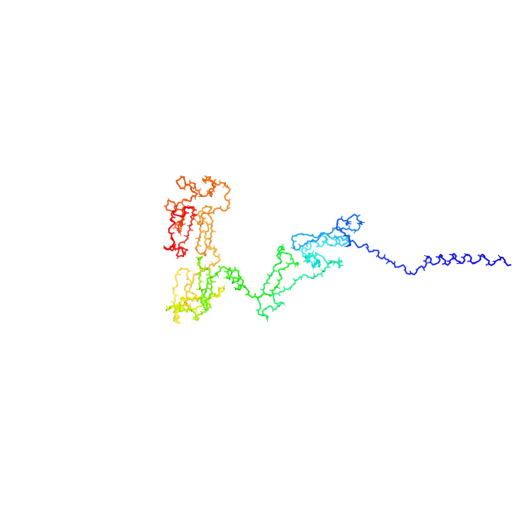94 1.00 92.25 201 GLN A C 1
ATOM 1532 O O . GLN A 1 201 ? -22.813 3.881 30.993 1.00 92.25 201 GLN A O 1
ATOM 1537 N N . GLY A 1 202 ? -23.195 1.668 30.793 1.00 87.44 202 GLY A N 1
ATOM 1538 C CA . GLY A 1 202 ? -23.403 1.675 29.339 1.00 87.44 202 GLY A CA 1
ATOM 1539 C C . GLY A 1 202 ? -22.105 1.626 28.525 1.00 87.44 202 GLY A C 1
ATOM 1540 O O . GLY A 1 202 ? -22.101 1.978 27.345 1.00 87.44 202 GLY A O 1
ATOM 1541 N N . THR A 1 203 ? -20.991 1.240 29.150 1.00 93.44 203 THR A N 1
ATOM 1542 C CA . THR A 1 203 ? -19.728 0.955 28.468 1.00 93.44 203 THR A CA 1
ATOM 1543 C C . THR A 1 203 ? -19.143 -0.372 28.954 1.00 93.44 203 THR A C 1
ATOM 1545 O O . THR A 1 203 ? -19.343 -0.766 30.102 1.00 93.44 203 THR A O 1
ATOM 1548 N N . GLU A 1 204 ? -18.426 -1.066 28.079 1.00 95.25 204 GLU A N 1
ATOM 1549 C CA . GLU A 1 204 ? -17.738 -2.323 28.346 1.00 95.25 204 GLU A CA 1
ATOM 1550 C C . GLU A 1 204 ? -16.257 -2.154 28.030 1.00 95.25 204 GLU A C 1
ATOM 1552 O O . GLU A 1 204 ? -15.871 -1.490 27.065 1.00 95.25 204 GLU A O 1
ATOM 1557 N N . CYS A 1 205 ? -15.418 -2.744 28.874 1.00 96.19 205 CYS A N 1
ATOM 1558 C CA . CYS A 1 205 ? -13.991 -2.761 28.632 1.00 96.19 205 CYS A CA 1
ATOM 1559 C C . CYS A 1 205 ? -13.658 -3.792 27.554 1.00 96.19 205 CYS A C 1
ATOM 1561 O O . CYS A 1 205 ? -13.961 -4.973 27.720 1.00 96.19 205 CYS A O 1
ATOM 1563 N N . GLN A 1 206 ? -12.997 -3.355 26.485 1.00 93.38 206 GLN A N 1
ATOM 1564 C CA . GLN A 1 206 ? -12.521 -4.233 25.421 1.00 93.38 206 GLN A CA 1
ATOM 1565 C C . GLN A 1 206 ? -11.074 -3.898 25.056 1.00 93.38 206 GLN A C 1
ATOM 1567 O O . GLN A 1 206 ? -10.587 -2.784 25.279 1.00 93.38 206 GLN A O 1
ATOM 1572 N N . GLU A 1 207 ? -10.370 -4.886 24.513 1.00 89.38 207 GLU A N 1
ATOM 1573 C CA . GLU A 1 207 ? -9.010 -4.711 24.019 1.00 89.38 207 GLU A CA 1
ATOM 1574 C C . GLU A 1 207 ? -9.007 -3.938 22.696 1.00 89.38 207 GLU A C 1
ATOM 1576 O O . GLU A 1 207 ? -9.749 -4.250 21.764 1.00 89.38 207 GLU A O 1
ATOM 1581 N N . LEU A 1 208 ? -8.135 -2.934 22.603 1.00 82.81 208 LEU A N 1
ATOM 1582 C CA . LEU A 1 208 ? -7.806 -2.272 21.347 1.00 82.81 208 LEU A CA 1
ATOM 1583 C C . LEU A 1 208 ? -6.800 -3.146 20.592 1.00 82.81 208 LEU A C 1
ATOM 1585 O O . LEU A 1 208 ? -5.583 -3.024 20.776 1.00 82.81 208 LEU A O 1
ATOM 1589 N N . VAL A 1 209 ? -7.329 -4.037 19.750 1.00 72.69 209 VAL A N 1
ATOM 1590 C CA . VAL A 1 209 ? -6.537 -4.938 18.900 1.00 72.69 209 VAL A CA 1
ATOM 1591 C C . VAL A 1 209 ? -5.494 -4.128 18.119 1.00 72.69 209 VAL A C 1
ATOM 1593 O O . VAL A 1 209 ? -5.826 -3.135 17.475 1.00 72.69 209 VAL A O 1
ATOM 1596 N N . GLY A 1 210 ? -4.221 -4.526 18.200 1.00 58.69 210 GLY A N 1
ATOM 1597 C CA . GLY A 1 210 ? -3.107 -3.813 17.553 1.00 58.69 210 GLY A CA 1
ATOM 1598 C C . GLY A 1 210 ? -2.399 -2.767 18.416 1.00 58.69 210 GLY A C 1
ATOM 1599 O O . GLY A 1 210 ? -1.301 -2.347 18.061 1.00 58.69 210 GLY A O 1
ATOM 1600 N N . VAL A 1 211 ? -2.976 -2.359 19.553 1.00 75.88 211 VAL A N 1
ATOM 1601 C CA . VAL A 1 211 ? -2.403 -1.313 20.429 1.00 75.88 211 VAL A CA 1
ATOM 1602 C C . VAL A 1 211 ? -1.911 -1.877 21.769 1.00 75.88 211 VAL A C 1
ATOM 1604 O O . VAL A 1 211 ? -1.046 -1.277 22.416 1.00 75.88 211 VAL A O 1
ATOM 1607 N N . GLY A 1 212 ? -2.381 -3.072 22.149 1.00 80.31 212 GLY A N 1
ATOM 1608 C CA . GLY A 1 212 ? -1.943 -3.771 23.363 1.00 80.31 212 GLY A CA 1
ATOM 1609 C C . GLY A 1 212 ? -2.381 -3.057 24.644 1.00 80.31 212 GLY A C 1
ATOM 1610 O O . GLY A 1 212 ? -1.671 -3.069 25.645 1.00 80.31 212 GLY A O 1
ATOM 1611 N N . VAL A 1 213 ? -3.520 -2.366 24.584 1.00 93.62 213 VAL A N 1
ATOM 1612 C CA . VAL A 1 213 ? -4.151 -1.637 25.691 1.00 93.62 213 VAL A CA 1
ATOM 1613 C C . VAL A 1 213 ? -5.650 -1.910 25.666 1.00 93.62 213 VAL A C 1
ATOM 1615 O O . VAL A 1 213 ? -6.191 -2.344 24.648 1.00 93.62 213 VAL A O 1
ATOM 1618 N N . VAL A 1 214 ? -6.342 -1.622 26.763 1.00 95.25 214 VAL A N 1
ATOM 1619 C CA . VAL A 1 214 ? -7.806 -1.708 26.827 1.00 95.25 214 VAL A CA 1
ATOM 1620 C C . VAL A 1 214 ? -8.445 -0.324 26.899 1.00 95.25 214 VAL A C 1
ATOM 1622 O O . VAL A 1 214 ? -7.835 0.633 27.377 1.00 95.25 214 VAL A O 1
ATOM 1625 N N . SER A 1 215 ? -9.688 -0.214 26.437 1.00 95.88 215 SER A N 1
ATOM 1626 C CA . SER A 1 215 ? -10.494 1.004 26.552 1.00 95.88 215 SER A CA 1
ATOM 1627 C C . SER A 1 215 ? -11.956 0.663 26.828 1.00 95.88 215 SER A C 1
ATOM 1629 O O . SER A 1 215 ? -12.393 -0.470 26.628 1.00 95.88 215 SER A O 1
ATOM 1631 N N . CYS A 1 216 ? -12.714 1.648 27.303 1.00 94.69 216 CYS A N 1
ATOM 1632 C CA . CYS A 1 216 ? -14.153 1.523 27.484 1.00 94.69 216 CYS A CA 1
ATOM 1633 C C . CYS A 1 216 ? -14.859 1.888 26.183 1.00 94.69 216 CYS A C 1
ATOM 1635 O O . CYS A 1 216 ? -14.790 3.030 25.725 1.00 94.69 216 CYS A O 1
ATOM 1637 N N . PHE A 1 217 ? -15.571 0.928 25.616 1.00 89.50 217 PHE A N 1
ATOM 1638 C CA . PHE A 1 217 ? -16.417 1.122 24.450 1.00 89.50 217 PHE A CA 1
ATOM 1639 C C . PHE A 1 217 ? -17.859 1.204 24.896 1.00 89.50 217 PHE A C 1
ATOM 1641 O O . PHE A 1 217 ? -18.263 0.527 25.833 1.00 89.50 217 PHE A O 1
ATOM 1648 N N . LYS A 1 218 ? -18.658 2.037 24.237 1.00 86.06 218 LYS A N 1
ATOM 1649 C CA . LYS A 1 218 ? -20.087 2.100 24.530 1.00 86.06 218 LYS A CA 1
ATOM 1650 C C . LYS A 1 218 ? -20.714 0.740 24.239 1.00 86.06 218 LYS A C 1
ATOM 1652 O O . LYS A 1 218 ? -20.622 0.265 23.109 1.00 86.06 218 LYS A O 1
ATOM 1657 N N . THR A 1 219 ? -21.362 0.142 25.237 1.00 83.56 219 THR A N 1
ATOM 1658 C CA . THR A 1 219 ? -22.247 -0.990 24.985 1.00 83.56 219 THR A CA 1
ATOM 1659 C C . THR A 1 219 ? -23.434 -0.410 24.253 1.00 83.56 219 THR A C 1
ATOM 1661 O O . THR A 1 219 ? -24.239 0.344 24.805 1.00 83.56 219 THR A O 1
ATOM 1664 N N . ILE A 1 220 ? -23.491 -0.678 22.959 1.00 75.88 220 ILE A N 1
ATOM 1665 C CA . ILE A 1 220 ? -24.726 -0.481 22.233 1.00 75.88 220 ILE A CA 1
ATOM 1666 C C . ILE A 1 220 ? -25.581 -1.650 22.686 1.00 75.88 220 ILE A C 1
ATOM 1668 O O . ILE A 1 220 ? -25.314 -2.785 22.303 1.00 75.88 220 ILE A O 1
ATOM 1672 N N . ASP A 1 221 ? -26.525 -1.380 23.588 1.00 68.88 221 ASP A N 1
ATOM 1673 C CA . ASP A 1 221 ? -27.543 -2.358 23.938 1.00 68.88 221 ASP A CA 1
ATOM 1674 C C . ASP A 1 221 ? -28.250 -2.700 22.633 1.00 68.88 221 ASP A C 1
ATOM 1676 O O . ASP A 1 221 ? -29.038 -1.908 22.104 1.00 68.88 221 ASP A O 1
ATOM 1680 N N . PHE A 1 222 ? -27.888 -3.846 22.062 1.00 64.56 222 PHE A N 1
ATOM 1681 C CA . PHE A 1 222 ? -28.591 -4.392 20.927 1.00 64.56 222 PHE A CA 1
ATOM 1682 C C . PHE A 1 222 ? -30.009 -4.620 21.428 1.00 64.56 222 PHE A C 1
ATOM 1684 O O . PHE A 1 222 ? -30.269 -5.514 22.236 1.00 64.56 222 PHE A O 1
ATOM 1691 N N . LEU A 1 223 ? -30.924 -3.753 20.998 1.00 62.66 223 LEU A N 1
ATOM 1692 C CA . LEU A 1 223 ? -32.348 -4.034 21.018 1.00 62.66 223 LEU A CA 1
ATOM 1693 C C . LEU A 1 223 ? -32.553 -5.161 20.011 1.00 62.66 223 LEU A C 1
ATOM 1695 O O . LEU A 1 223 ? -33.026 -4.955 18.896 1.00 62.66 223 LEU A O 1
ATOM 1699 N N . ASP A 1 224 ? -32.118 -6.353 20.407 1.00 65.56 224 ASP A N 1
ATOM 1700 C CA . ASP A 1 224 ? -32.343 -7.603 19.716 1.00 65.56 224 ASP A CA 1
ATOM 1701 C C . ASP A 1 224 ? -33.802 -7.954 20.010 1.00 65.56 224 ASP A C 1
ATOM 1703 O O . ASP A 1 224 ? -34.122 -8.830 20.809 1.00 65.56 224 ASP A O 1
ATOM 1707 N N . ASP A 1 225 ? -34.705 -7.132 19.472 1.00 77.69 225 ASP A N 1
ATOM 1708 C CA . ASP A 1 225 ? -36.123 -7.412 19.464 1.00 77.69 225 ASP A CA 1
ATOM 1709 C C . ASP A 1 225 ? -36.312 -8.540 18.448 1.00 77.69 225 ASP A C 1
ATOM 1711 O O . ASP A 1 225 ? -36.215 -8.296 17.240 1.00 77.69 225 ASP A O 1
ATOM 1715 N N . PRO A 1 226 ? -36.557 -9.785 18.896 1.00 79.81 226 PRO A N 1
ATOM 1716 C CA . PRO A 1 226 ? -36.707 -10.908 17.984 1.00 79.81 226 PRO A CA 1
ATOM 1717 C C . PRO A 1 226 ? -37.922 -10.738 17.061 1.00 79.81 226 PRO A C 1
ATOM 1719 O O . PRO A 1 226 ? -38.040 -11.467 16.078 1.00 79.81 226 PRO A O 1
ATOM 1722 N N . ALA A 1 227 ? -38.828 -9.797 17.358 1.00 84.81 227 ALA A N 1
ATOM 1723 C CA . ALA A 1 227 ? -39.947 -9.466 16.488 1.00 84.81 227 ALA A CA 1
ATOM 1724 C C . ALA A 1 227 ? -39.544 -8.572 15.302 1.00 84.81 227 ALA A C 1
ATOM 1726 O O . ALA A 1 227 ? -40.265 -8.543 14.302 1.00 84.81 227 ALA A O 1
ATOM 1727 N N . LEU A 1 228 ? -38.413 -7.859 15.378 1.00 85.88 228 LEU A N 1
ATOM 1728 C CA . LEU A 1 228 ? -37.961 -6.962 14.319 1.00 85.88 228 LEU A CA 1
ATOM 1729 C C . LEU A 1 228 ? -37.246 -7.762 13.220 1.00 85.88 228 LEU A C 1
ATOM 1731 O O . LEU A 1 228 ? -36.061 -8.079 13.301 1.00 85.88 228 LEU A O 1
ATOM 1735 N N . THR A 1 229 ? -37.989 -8.086 12.165 1.00 92.81 229 THR A N 1
ATOM 1736 C CA . THR A 1 229 ? -37.482 -8.771 10.967 1.00 92.81 229 THR A CA 1
ATOM 1737 C C . THR A 1 229 ? -37.543 -7.847 9.755 1.00 92.81 229 THR A C 1
ATOM 1739 O O . THR A 1 229 ? -38.343 -6.905 9.720 1.00 92.81 229 THR A O 1
ATOM 1742 N N . CYS A 1 230 ? -36.751 -8.134 8.720 1.00 93.94 230 CYS A N 1
ATOM 1743 C CA . CYS A 1 230 ? -36.805 -7.372 7.470 1.00 93.94 230 CYS A CA 1
ATOM 1744 C C . CYS A 1 230 ? -38.125 -7.482 6.705 1.00 93.94 230 CYS A C 1
ATOM 1746 O O . CYS A 1 230 ? -38.381 -6.675 5.820 1.00 93.94 230 CYS A O 1
ATOM 1748 N N . GLU A 1 231 ? -38.992 -8.422 7.079 1.00 94.62 231 GLU A N 1
ATOM 1749 C CA . GLU A 1 231 ? -40.364 -8.494 6.573 1.00 94.62 231 GLU A CA 1
ATOM 1750 C C . GLU A 1 231 ? -41.246 -7.379 7.157 1.00 94.62 231 GLU A C 1
ATOM 1752 O O . GLU A 1 231 ? -42.184 -6.913 6.514 1.00 94.62 231 GLU A O 1
ATOM 1757 N N . THR A 1 232 ? -40.940 -6.941 8.382 1.00 92.94 232 THR A N 1
ATOM 1758 C CA . THR A 1 232 ? -41.734 -5.953 9.132 1.00 92.94 232 THR A CA 1
ATOM 1759 C C . THR A 1 232 ? -41.162 -4.539 9.079 1.00 92.94 232 THR A C 1
ATOM 1761 O O . THR A 1 232 ? -41.897 -3.570 9.278 1.00 92.94 232 THR A O 1
ATOM 1764 N N . LYS A 1 233 ? -39.858 -4.397 8.812 1.00 92.62 233 LYS A N 1
ATOM 1765 C CA . LYS A 1 233 ? -39.173 -3.104 8.807 1.00 92.62 233 LYS A CA 1
ATOM 1766 C C . LYS A 1 233 ? -39.143 -2.499 7.408 1.00 92.62 233 LYS A C 1
ATOM 1768 O O . LYS A 1 233 ? -38.531 -3.042 6.496 1.00 92.62 233 LYS A O 1
ATOM 1773 N N . VAL A 1 234 ? -39.757 -1.327 7.263 1.00 94.75 234 VAL A N 1
ATOM 1774 C CA . VAL A 1 234 ? -39.692 -0.531 6.032 1.00 94.75 234 VAL A CA 1
ATOM 1775 C C . VAL A 1 234 ? -38.503 0.420 6.120 1.00 94.75 234 VAL A C 1
ATOM 1777 O O . VAL A 1 234 ? -38.445 1.263 7.017 1.00 94.75 234 VAL A O 1
ATOM 1780 N N . CYS A 1 235 ? -37.557 0.274 5.197 1.00 91.44 235 CYS A N 1
ATOM 1781 C CA . CYS A 1 235 ? -36.398 1.153 5.086 1.00 91.44 235 CYS A CA 1
ATOM 1782 C C . CYS A 1 235 ? -36.674 2.342 4.151 1.00 91.44 235 CYS A C 1
ATOM 1784 O O . CYS A 1 235 ? -37.519 2.223 3.263 1.00 91.44 235 CYS A O 1
ATOM 1786 N N . PRO A 1 236 ? -35.996 3.491 4.343 1.00 88.50 236 PRO A N 1
ATOM 1787 C CA . PRO A 1 236 ? -36.077 4.617 3.417 1.00 88.50 236 PRO A CA 1
ATOM 1788 C C . PRO A 1 236 ? -35.653 4.233 1.996 1.00 88.50 236 PRO A C 1
ATOM 1790 O O . PRO A 1 236 ? -34.849 3.318 1.810 1.00 88.50 236 PRO A O 1
ATOM 1793 N N . ASP A 1 237 ? -36.124 4.991 1.004 1.00 71.12 237 ASP A N 1
ATOM 1794 C CA . ASP A 1 237 ? -35.629 4.881 -0.370 1.00 71.12 237 ASP A CA 1
ATOM 1795 C C . ASP A 1 237 ? -34.094 4.996 -0.360 1.00 71.12 237 ASP A C 1
ATOM 1797 O O . ASP A 1 237 ? -33.557 5.885 0.299 1.00 71.12 237 ASP A O 1
ATOM 1801 N N . THR A 1 238 ? -33.395 4.099 -1.069 1.00 73.56 238 THR A N 1
ATOM 1802 C CA . THR A 1 238 ? -31.923 3.869 -1.060 1.00 73.56 238 THR A CA 1
ATOM 1803 C C . THR A 1 238 ? -31.354 2.979 0.051 1.00 73.56 238 THR A C 1
ATOM 1805 O O . THR A 1 238 ? -30.155 2.701 0.039 1.00 73.56 238 THR A O 1
ATOM 1808 N N . PHE A 1 239 ? -32.184 2.437 0.942 1.00 85.50 239 PHE A N 1
ATOM 1809 C CA . PHE A 1 239 ? -31.767 1.465 1.953 1.00 85.50 239 PHE A CA 1
ATOM 1810 C C . PHE A 1 239 ? -32.542 0.154 1.811 1.00 85.50 239 PHE A C 1
ATOM 1812 O O . PHE A 1 239 ? -33.751 0.143 1.596 1.00 85.50 239 PHE A O 1
ATOM 1819 N N . GLU A 1 240 ? -31.842 -0.963 1.957 1.00 93.81 240 GLU A N 1
ATOM 1820 C CA . GLU A 1 240 ? -32.395 -2.308 1.958 1.00 93.81 240 GLU A CA 1
ATOM 1821 C C . GLU A 1 240 ? -32.304 -2.853 3.374 1.00 93.81 240 GLU A C 1
ATOM 1823 O O . GLU A 1 240 ? -31.293 -2.694 4.064 1.00 93.81 240 GLU A O 1
ATOM 1828 N N . CYS A 1 241 ? -33.381 -3.483 3.831 1.00 93.75 241 CYS A N 1
ATOM 1829 C CA . CYS A 1 241 ? -33.316 -4.154 5.109 1.00 93.75 241 CYS A CA 1
ATOM 1830 C C . CYS A 1 241 ? -32.443 -5.403 4.987 1.00 93.75 241 CYS A C 1
ATOM 1832 O O . CYS A 1 241 ? -32.744 -6.302 4.202 1.00 93.75 241 CYS A O 1
ATOM 1834 N N . GLN A 1 242 ? -31.389 -5.476 5.792 1.00 90.75 242 GLN A N 1
ATOM 1835 C CA . GLN A 1 242 ? -30.497 -6.623 5.886 1.00 90.75 242 GLN A CA 1
ATOM 1836 C C . GLN A 1 242 ? -30.135 -6.885 7.351 1.00 90.75 242 GLN A C 1
ATOM 1838 O O . GLN A 1 242 ? -30.375 -6.060 8.232 1.00 90.75 242 GLN A O 1
ATOM 1843 N N . LYS A 1 243 ? -29.531 -8.040 7.638 1.00 87.38 243 LYS A N 1
ATOM 1844 C CA . LYS A 1 243 ? -28.951 -8.291 8.961 1.00 87.38 243 LYS A CA 1
ATOM 1845 C C . LYS A 1 243 ? -27.718 -7.399 9.131 1.00 87.38 243 LYS A C 1
ATOM 1847 O O . LYS A 1 243 ? -26.719 -7.621 8.450 1.00 87.38 243 LYS A O 1
ATOM 1852 N N . GLY A 1 244 ? -27.802 -6.396 10.001 1.00 78.88 244 GLY A N 1
ATOM 1853 C CA . GLY A 1 244 ? -26.725 -5.433 10.216 1.00 78.88 244 GLY A CA 1
ATOM 1854 C C . GLY A 1 244 ? -26.008 -5.620 11.547 1.00 78.88 244 GLY A C 1
ATOM 1855 O O . GLY A 1 244 ? -26.091 -6.668 12.187 1.00 78.88 244 GLY A O 1
ATOM 1856 N N . VAL A 1 245 ? -25.251 -4.592 11.929 1.00 74.75 245 VAL A N 1
ATOM 1857 C CA . VAL A 1 245 ? -24.434 -4.584 13.149 1.00 74.75 245 VAL A CA 1
ATOM 1858 C C . VAL A 1 245 ? -25.302 -4.409 14.395 1.00 74.75 245 VAL A C 1
ATOM 1860 O O . VAL A 1 245 ? -24.907 -4.868 15.458 1.00 74.75 245 VAL A O 1
ATOM 1863 N N . PHE A 1 246 ? -26.469 -3.769 14.280 1.00 77.19 246 PHE A N 1
ATOM 1864 C CA . PHE A 1 246 ? -27.294 -3.347 15.412 1.00 77.19 246 PHE A CA 1
ATOM 1865 C C . PHE A 1 246 ? -28.533 -4.220 15.633 1.00 77.19 246 PHE A C 1
ATOM 1867 O O . PHE A 1 246 ? -29.019 -4.301 16.760 1.00 77.19 246 PHE A O 1
ATOM 1874 N N . SER A 1 247 ? -29.062 -4.857 14.585 1.00 84.69 247 SER A N 1
ATOM 1875 C CA . SER A 1 247 ? -30.206 -5.768 14.690 1.00 84.69 247 SER A CA 1
ATOM 1876 C C . SER A 1 247 ? -30.282 -6.757 13.521 1.00 84.69 247 SER A C 1
ATOM 1878 O O . SER A 1 247 ? -29.606 -6.618 12.498 1.00 84.69 247 SER A O 1
ATOM 1880 N N . ASN A 1 248 ? -31.179 -7.744 13.631 1.00 85.56 248 ASN A N 1
ATOM 1881 C CA . ASN A 1 248 ? -31.492 -8.669 12.532 1.00 85.56 248 ASN A CA 1
ATOM 1882 C C . ASN A 1 248 ? -32.232 -8.007 11.355 1.00 85.56 248 ASN A C 1
ATOM 1884 O O . ASN A 1 248 ? -32.472 -8.660 10.339 1.00 85.56 248 ASN A O 1
ATOM 1888 N N . ALA A 1 249 ? -32.585 -6.729 11.487 1.00 92.75 249 ALA A N 1
ATOM 1889 C CA . ALA A 1 249 ? -33.290 -5.960 10.485 1.00 92.75 249 ALA A CA 1
ATOM 1890 C C . ALA A 1 249 ? -32.770 -4.522 10.472 1.00 92.75 249 ALA A C 1
ATOM 1892 O O . ALA A 1 249 ? -33.457 -3.609 10.909 1.00 92.75 249 ALA A O 1
ATOM 1893 N N . ASP A 1 250 ? -31.551 -4.283 10.009 1.00 89.31 250 ASP A N 1
ATOM 1894 C CA . ASP A 1 250 ? -31.007 -2.937 9.840 1.00 89.31 250 ASP A CA 1
ATOM 1895 C C . ASP A 1 250 ? -31.255 -2.429 8.426 1.00 89.31 250 ASP A C 1
ATOM 1897 O O . ASP A 1 250 ? -31.195 -3.177 7.457 1.00 89.31 250 ASP A O 1
ATOM 1901 N N . CYS A 1 251 ? -31.515 -1.131 8.299 1.00 88.50 251 CYS A N 1
ATOM 1902 C CA . CYS A 1 251 ? -31.573 -0.491 6.994 1.00 88.50 251 CYS A CA 1
ATOM 1903 C C . CYS A 1 251 ? -30.145 -0.203 6.551 1.00 88.50 251 CYS A C 1
ATOM 1905 O O . CYS A 1 251 ? -29.524 0.745 7.031 1.00 88.50 251 CYS A O 1
ATOM 1907 N N . VAL A 1 252 ? -29.625 -1.050 5.669 1.00 84.62 252 VAL A N 1
ATOM 1908 C CA . VAL A 1 252 ? -28.286 -0.939 5.097 1.00 84.62 252 VAL A CA 1
ATOM 1909 C C . VAL A 1 252 ? -28.435 -0.301 3.713 1.00 84.62 252 VAL A C 1
ATOM 1911 O O . VAL A 1 252 ? -29.271 -0.748 2.934 1.00 84.62 252 VAL A O 1
ATOM 1914 N N . PRO A 1 253 ? -27.690 0.761 3.376 1.00 77.31 253 PRO A N 1
ATOM 1915 C CA . PRO A 1 253 ? -27.790 1.383 2.061 1.00 77.31 253 PRO A CA 1
ATOM 1916 C C . PRO A 1 253 ? -27.577 0.358 0.937 1.00 77.31 253 PRO A C 1
ATOM 1918 O O . PRO A 1 253 ? -26.599 -0.395 0.952 1.00 77.31 253 PRO A O 1
ATOM 1921 N N . VAL A 1 254 ? -28.475 0.330 -0.050 1.00 73.50 254 VAL A N 1
ATOM 1922 C CA . VAL A 1 254 ? -28.319 -0.543 -1.222 1.00 73.50 254 VAL A CA 1
ATOM 1923 C C . VAL A 1 254 ? -27.234 0.069 -2.098 1.00 73.50 254 VAL A C 1
ATOM 1925 O O . VAL A 1 254 ? -27.373 1.205 -2.546 1.00 73.50 254 VAL A O 1
ATOM 1928 N N . ASN A 1 255 ? -26.163 -0.681 -2.360 1.00 62.09 255 ASN A N 1
ATOM 1929 C CA . ASN A 1 255 ? -24.962 -0.219 -3.067 1.00 62.09 255 ASN A CA 1
ATOM 1930 C C . ASN A 1 255 ? -24.074 0.752 -2.271 1.00 62.09 255 ASN A C 1
ATOM 1932 O O . ASN A 1 255 ? -23.643 1.769 -2.817 1.00 62.09 255 ASN A O 1
ATOM 1936 N N . ILE A 1 256 ? -23.712 0.433 -1.021 1.00 53.28 256 ILE A N 1
ATOM 1937 C CA . ILE A 1 256 ? -22.463 0.998 -0.491 1.00 53.28 256 ILE A CA 1
ATOM 1938 C C . ILE A 1 256 ? -21.325 0.365 -1.280 1.00 53.28 256 ILE A C 1
ATOM 1940 O O . ILE A 1 256 ? -20.848 -0.724 -0.962 1.00 53.28 256 ILE A O 1
ATOM 1944 N N . ASP A 1 257 ? -20.874 1.058 -2.315 1.00 47.78 257 ASP A N 1
ATOM 1945 C CA . ASP A 1 257 ? -19.535 0.809 -2.794 1.00 47.78 257 ASP A CA 1
ATOM 1946 C C . ASP A 1 257 ? -18.570 1.363 -1.743 1.00 47.78 257 ASP A C 1
ATOM 1948 O O . ASP A 1 257 ? -18.259 2.555 -1.715 1.00 47.78 257 ASP A O 1
ATOM 1952 N N . LEU A 1 258 ? -18.153 0.494 -0.819 1.00 51.97 258 LEU A N 1
ATOM 1953 C CA . LEU A 1 258 ? -17.145 0.801 0.201 1.00 51.97 258 LEU A CA 1
ATOM 1954 C C . LEU A 1 258 ? -15.820 1.250 -0.439 1.00 51.97 258 LEU A C 1
ATOM 1956 O O . LEU A 1 258 ? -15.000 1.865 0.236 1.00 51.97 258 LEU A O 1
ATOM 1960 N N . LEU A 1 259 ? -15.628 0.981 -1.738 1.00 50.38 259 LEU A N 1
ATOM 1961 C CA . LEU A 1 259 ? -14.478 1.419 -2.530 1.00 50.38 259 LEU A CA 1
ATOM 1962 C C . LEU A 1 259 ? -14.646 2.826 -3.123 1.00 50.38 259 LEU A C 1
ATOM 1964 O O . LEU A 1 259 ? -13.742 3.324 -3.787 1.00 50.38 259 LEU A O 1
ATOM 1968 N N . GLY A 1 260 ? -15.777 3.487 -2.871 1.00 53.31 260 GLY A N 1
ATOM 1969 C CA . GLY A 1 260 ? -15.947 4.900 -3.155 1.00 53.31 260 GLY A CA 1
ATOM 1970 C C . GLY A 1 260 ? -16.052 5.273 -4.628 1.00 53.31 260 GLY A C 1
ATOM 1971 O O . GLY A 1 260 ? -15.631 6.362 -4.976 1.00 53.31 260 GLY A O 1
ATOM 1972 N N . THR A 1 261 ? -16.616 4.459 -5.521 1.00 57.56 261 THR A N 1
ATOM 1973 C CA . THR A 1 261 ? -16.684 4.854 -6.947 1.00 57.56 261 THR A CA 1
ATOM 1974 C C . THR A 1 261 ? -17.903 5.701 -7.339 1.00 57.56 261 THR A C 1
ATOM 1976 O O . THR A 1 261 ? -17.984 6.152 -8.480 1.00 57.56 261 THR A O 1
ATOM 1979 N N . GLN A 1 262 ? -18.860 5.951 -6.434 1.00 71.31 262 GLN A N 1
ATOM 1980 C CA . GLN A 1 262 ? -20.144 6.563 -6.817 1.00 71.31 262 GLN A CA 1
ATOM 1981 C C . GLN A 1 262 ? -20.160 8.094 -6.830 1.00 71.31 262 GLN A C 1
ATOM 1983 O O . GLN A 1 262 ? -21.036 8.687 -7.466 1.00 71.31 262 GLN A O 1
ATOM 1988 N N . PHE A 1 263 ? -19.218 8.763 -6.166 1.00 85.38 263 PHE A N 1
ATOM 1989 C CA . PHE A 1 263 ? -19.171 10.219 -6.210 1.00 85.38 263 PHE A CA 1
ATOM 1990 C C . PHE A 1 263 ? -18.664 10.720 -7.569 1.00 85.38 263 PHE A C 1
ATOM 1992 O O . PHE A 1 263 ? -17.553 10.417 -8.001 1.00 85.38 263 PHE A O 1
ATOM 1999 N N . ASN A 1 264 ? -19.486 11.523 -8.245 1.00 90.38 264 ASN A N 1
ATOM 2000 C CA . ASN A 1 264 ? -19.134 12.089 -9.539 1.00 90.38 264 ASN A CA 1
ATOM 2001 C C . ASN A 1 264 ? -18.135 13.247 -9.371 1.00 90.38 264 ASN A C 1
ATOM 2003 O O . ASN A 1 264 ? -18.533 14.384 -9.117 1.00 90.38 264 ASN A O 1
ATOM 2007 N N . CYS A 1 265 ? -16.846 12.972 -9.589 1.00 91.88 265 CYS A N 1
ATOM 2008 C CA . CYS A 1 265 ? -15.778 13.975 -9.538 1.00 91.88 265 CYS A CA 1
ATOM 2009 C C . CYS A 1 265 ? -15.954 15.148 -10.512 1.00 91.88 265 CYS A C 1
ATOM 2011 O O . CYS A 1 265 ? -15.341 16.191 -10.310 1.00 91.88 265 CYS A O 1
ATOM 2013 N N . SER A 1 266 ? -16.808 15.034 -11.534 1.00 93.94 266 SER A N 1
ATOM 2014 C CA . SER A 1 266 ? -17.157 16.174 -12.393 1.00 93.94 266 SER A CA 1
ATOM 2015 C C . SER A 1 266 ? -17.973 17.253 -11.673 1.00 93.94 266 SER A C 1
ATOM 2017 O O . SER A 1 266 ? -18.161 18.330 -12.229 1.00 93.94 266 SER A O 1
ATOM 2019 N N . LEU A 1 267 ? -18.475 16.981 -10.463 1.00 93.94 267 LEU A N 1
ATOM 2020 C CA . LEU A 1 267 ? -19.088 17.993 -9.604 1.00 93.94 267 LEU A CA 1
ATOM 2021 C C . LEU A 1 267 ? -18.044 18.893 -8.935 1.00 93.94 267 LEU A C 1
ATOM 2023 O O . LEU A 1 267 ? -18.388 19.997 -8.528 1.00 93.94 267 LEU A O 1
ATOM 2027 N N . CYS A 1 268 ? -16.793 18.448 -8.805 1.00 94.69 268 CYS A N 1
ATOM 2028 C CA . CYS A 1 268 ? -15.748 19.282 -8.226 1.00 94.69 268 CYS A CA 1
ATOM 2029 C C . CYS A 1 268 ? -15.450 20.493 -9.120 1.00 94.69 268 CYS A C 1
ATOM 2031 O O . CYS A 1 268 ? -15.547 20.385 -10.348 1.00 94.69 268 CYS A O 1
ATOM 2033 N N . PRO A 1 269 ? -15.052 21.639 -8.535 1.00 94.56 269 PRO A N 1
ATOM 2034 C CA . PRO A 1 269 ? -14.529 22.746 -9.319 1.00 94.56 269 PRO A CA 1
ATOM 2035 C C . PRO A 1 269 ? -13.383 22.281 -10.224 1.00 94.56 269 PRO A C 1
ATOM 2037 O O . PRO A 1 269 ? -12.635 21.359 -9.891 1.00 94.56 269 PRO A O 1
ATOM 2040 N N . VAL A 1 270 ? -13.262 22.914 -11.390 1.00 91.25 270 VAL A N 1
ATOM 2041 C CA . VAL A 1 270 ? -12.212 22.580 -12.359 1.00 91.25 270 VAL A CA 1
ATOM 2042 C C . VAL A 1 270 ? -10.842 22.731 -11.688 1.00 91.25 270 VAL A C 1
ATOM 2044 O O . VAL A 1 270 ? -10.628 23.662 -10.913 1.00 91.25 270 VAL A O 1
ATOM 2047 N N . ASP A 1 271 ? -9.938 21.792 -11.968 1.00 87.06 271 ASP A N 1
ATOM 2048 C CA . ASP A 1 271 ? -8.569 21.734 -11.433 1.00 87.06 271 ASP A CA 1
ATOM 2049 C C . ASP A 1 271 ? -8.451 21.505 -9.915 1.00 87.06 271 ASP A C 1
ATOM 2051 O O . ASP A 1 271 ? -7.386 21.713 -9.327 1.00 87.06 271 ASP A O 1
ATOM 2055 N N . TRP A 1 272 ? -9.525 21.052 -9.265 1.00 92.31 272 TRP A N 1
ATOM 2056 C CA . TRP A 1 272 ? -9.479 20.600 -7.876 1.00 92.31 272 TRP A CA 1
ATOM 2057 C C . TRP A 1 272 ? -9.244 19.095 -7.808 1.00 92.31 272 TRP A C 1
ATOM 2059 O O . TRP A 1 272 ? -9.734 18.321 -8.636 1.00 92.31 272 TRP A O 1
ATOM 2069 N N . ARG A 1 273 ? -8.509 18.660 -6.785 1.00 91.06 273 ARG A N 1
ATOM 2070 C CA . ARG A 1 273 ? -8.350 17.237 -6.494 1.00 91.06 273 ARG A CA 1
ATOM 2071 C C . ARG A 1 273 ? -9.682 16.684 -5.994 1.00 91.06 273 ARG A C 1
ATOM 2073 O O . ARG A 1 273 ? -10.261 17.241 -5.069 1.00 91.06 273 ARG A O 1
ATOM 2080 N N . CYS A 1 274 ? -10.125 15.573 -6.571 1.00 91.94 274 CYS A N 1
ATOM 2081 C CA . CYS A 1 274 ? -11.310 14.847 -6.130 1.00 91.94 274 CYS A CA 1
ATOM 2082 C C . CYS A 1 274 ? -10.904 13.571 -5.390 1.00 91.94 274 CYS A C 1
ATOM 2084 O O . CYS A 1 274 ? -10.222 12.727 -5.970 1.00 91.94 274 CYS A O 1
ATOM 2086 N N . ASP A 1 275 ? -11.359 13.424 -4.149 1.00 87.31 275 ASP A N 1
ATOM 2087 C CA . ASP A 1 275 ? -11.274 12.187 -3.377 1.00 87.31 275 ASP A CA 1
ATOM 2088 C C . ASP A 1 275 ? -12.702 11.694 -3.078 1.00 87.31 275 ASP A C 1
ATOM 2090 O O . ASP A 1 275 ? -13.563 12.443 -2.603 1.00 87.31 275 ASP A O 1
ATOM 2094 N N . THR A 1 276 ? -12.982 10.434 -3.394 1.00 86.25 276 THR A N 1
ATOM 2095 C CA . THR A 1 276 ? -14.329 9.858 -3.355 1.00 86.25 276 THR A CA 1
ATOM 2096 C C . THR A 1 276 ? -14.542 9.010 -2.092 1.00 86.25 276 THR A C 1
ATOM 2098 O O . THR A 1 276 ? -13.681 8.226 -1.700 1.00 86.25 276 THR A O 1
ATOM 2101 N N . PHE A 1 277 ? -15.704 9.143 -1.440 1.00 79.06 277 PHE A N 1
ATOM 2102 C CA . PHE A 1 277 ? -16.037 8.469 -0.174 1.00 79.06 277 PHE A CA 1
ATOM 2103 C C . PHE A 1 277 ? -17.451 7.879 -0.224 1.00 79.06 277 PHE A C 1
ATOM 2105 O O . PHE A 1 277 ? -18.422 8.442 0.288 1.00 79.06 277 PHE A O 1
ATOM 2112 N N . GLY A 1 278 ? -17.579 6.725 -0.877 1.00 76.94 278 GLY A N 1
ATOM 2113 C CA . GLY A 1 278 ? -18.871 6.097 -1.146 1.00 76.94 278 GLY A CA 1
ATOM 2114 C C . GLY A 1 278 ? -19.754 6.996 -2.015 1.00 76.94 278 GLY A C 1
ATOM 2115 O O . GLY A 1 278 ? -19.471 7.226 -3.188 1.00 76.94 278 GLY A O 1
ATOM 2116 N N . TRP A 1 279 ? -20.819 7.504 -1.401 1.00 71.62 279 TRP A N 1
ATOM 2117 C CA . TRP A 1 279 ? -21.845 8.389 -1.960 1.00 71.62 279 TRP A CA 1
ATOM 2118 C C . TRP A 1 279 ? -21.529 9.877 -1.729 1.00 71.62 279 TRP A C 1
ATOM 2120 O O . TRP A 1 279 ? -22.195 10.752 -2.284 1.00 71.62 279 TRP A O 1
ATOM 2130 N N . GLY A 1 280 ? -20.515 10.164 -0.910 1.00 83.25 280 GLY A N 1
ATOM 2131 C CA . GLY A 1 280 ? -19.976 11.495 -0.681 1.00 83.25 280 GLY A CA 1
ATOM 2132 C C . GLY A 1 280 ? -18.633 11.704 -1.372 1.00 83.25 280 GLY A C 1
ATOM 2133 O O . GLY A 1 280 ? -17.982 10.763 -1.823 1.00 83.25 280 GLY A O 1
ATOM 2134 N N . GLY A 1 281 ? -18.204 12.956 -1.447 1.00 89.00 281 GLY A N 1
ATOM 2135 C CA . GLY A 1 281 ? -16.924 13.328 -2.037 1.00 89.00 281 GLY A CA 1
ATOM 2136 C C . GLY A 1 281 ? -16.314 14.536 -1.354 1.00 89.00 281 GLY A C 1
ATOM 2137 O O . GLY A 1 281 ? -17.027 15.345 -0.749 1.00 89.00 281 GLY A O 1
ATOM 2138 N N . LEU A 1 282 ? -14.993 14.631 -1.467 1.00 92.25 282 LEU A N 1
ATOM 2139 C CA . LEU A 1 282 ? -14.193 15.781 -1.080 1.00 92.25 282 LEU A CA 1
ATOM 2140 C C . LEU A 1 282 ? -13.513 16.341 -2.328 1.00 92.25 282 LEU A C 1
ATOM 2142 O O . LEU A 1 282 ? -12.788 15.633 -3.024 1.00 92.25 282 LEU A O 1
ATOM 2146 N N . CYS A 1 283 ? -13.728 17.623 -2.594 1.00 93.88 283 CYS A N 1
ATOM 2147 C CA . CYS A 1 283 ? -12.975 18.371 -3.587 1.00 93.88 283 CYS A CA 1
ATOM 2148 C C . CYS A 1 283 ? -12.027 19.307 -2.846 1.00 93.88 283 CYS A C 1
ATOM 2150 O O . CYS A 1 283 ? -12.485 20.159 -2.089 1.00 93.88 283 CYS A O 1
ATOM 2152 N N . ILE A 1 284 ? -10.724 19.177 -3.061 1.00 93.94 284 ILE A N 1
ATOM 2153 C CA . ILE A 1 284 ? -9.704 19.982 -2.386 1.00 93.94 284 ILE A CA 1
ATOM 2154 C C . ILE A 1 284 ? -9.093 20.939 -3.405 1.00 93.94 284 ILE A C 1
ATOM 2156 O O . ILE A 1 284 ? -8.681 20.507 -4.486 1.00 93.94 284 ILE A O 1
ATOM 2160 N N . GLU A 1 285 ? -9.009 22.223 -3.048 1.00 93.12 285 GLU A N 1
ATOM 2161 C CA . GLU A 1 285 ? -8.315 23.263 -3.812 1.00 93.12 285 GLU A CA 1
ATOM 2162 C C . GLU A 1 285 ? -6.803 23.007 -3.805 1.00 93.12 285 GLU A C 1
ATOM 2164 O O . GLU A 1 285 ? -6.030 23.613 -3.065 1.00 93.12 285 GLU A O 1
ATOM 2169 N N . TRP A 1 286 ? -6.393 22.006 -4.575 1.00 85.06 286 TRP A N 1
ATOM 2170 C CA . TRP A 1 286 ? -5.015 21.579 -4.686 1.00 85.06 286 TRP A CA 1
ATOM 2171 C C . TRP A 1 286 ? -4.737 21.066 -6.089 1.00 85.06 286 TRP A C 1
ATOM 2173 O O . TRP A 1 286 ? -5.291 20.048 -6.512 1.00 85.06 286 TRP A O 1
ATOM 2183 N N . HIS A 1 287 ? -3.819 21.732 -6.784 1.00 80.12 287 HIS A N 1
ATOM 2184 C CA . HIS A 1 287 ? -3.375 21.319 -8.106 1.00 80.12 287 HIS A CA 1
ATOM 2185 C C . HIS A 1 287 ? -1.933 20.783 -8.040 1.00 80.12 287 HIS A C 1
ATOM 2187 O O . HIS A 1 287 ? -0.984 21.562 -7.995 1.00 80.12 287 HIS A O 1
ATOM 2193 N N . PRO A 1 288 ? -1.718 19.454 -8.076 1.00 59.31 288 PRO A N 1
ATOM 2194 C CA . PRO A 1 288 ? -0.376 18.879 -7.931 1.00 59.31 288 PRO A CA 1
ATOM 2195 C C . PRO A 1 288 ? 0.542 19.090 -9.150 1.00 59.31 288 PRO A C 1
ATOM 2197 O O . PRO A 1 288 ? 1.726 18.780 -9.074 1.00 59.31 288 PRO A O 1
ATOM 2200 N N . PHE A 1 289 ? 0.017 19.603 -10.271 1.00 60.44 289 PHE A N 1
ATOM 2201 C CA . PHE A 1 289 ? 0.709 19.652 -11.567 1.00 60.44 289 PHE A CA 1
ATOM 2202 C C . PHE A 1 289 ? 0.551 20.988 -12.310 1.00 60.44 289 PHE A C 1
ATOM 2204 O O . PHE A 1 289 ? 0.771 21.045 -13.521 1.00 60.44 289 PHE A O 1
ATOM 2211 N N . SER A 1 290 ? 0.155 22.068 -11.632 1.00 64.12 290 SER A N 1
ATOM 2212 C CA . SER A 1 290 ? 0.068 23.379 -12.279 1.00 64.12 290 SER A CA 1
ATOM 2213 C C . SER A 1 290 ? 1.473 23.885 -12.618 1.00 64.12 290 SER A C 1
ATOM 2215 O O . SER A 1 290 ? 2.238 24.262 -11.730 1.00 64.12 290 SER A O 1
ATOM 2217 N N . ASN A 1 291 ? 1.813 23.896 -13.909 1.00 56.53 291 ASN A N 1
ATOM 2218 C CA . ASN A 1 291 ? 3.041 24.500 -14.419 1.00 56.53 291 ASN A CA 1
ATOM 2219 C C . ASN A 1 291 ? 2.947 26.027 -14.305 1.00 56.53 291 ASN A C 1
ATOM 2221 O O . ASN A 1 291 ? 2.473 26.708 -15.211 1.00 56.53 291 ASN A O 1
ATOM 2225 N N . GLY A 1 292 ? 3.405 26.557 -13.179 1.00 62.53 292 GLY A N 1
ATOM 2226 C CA . GLY A 1 292 ? 3.537 27.984 -12.933 1.00 62.53 292 GLY A CA 1
ATOM 2227 C C . GLY A 1 292 ? 4.285 28.192 -11.627 1.00 62.53 292 GLY A C 1
ATOM 2228 O O . GLY A 1 292 ? 3.854 27.699 -10.589 1.00 62.53 292 GLY A O 1
ATOM 2229 N N . GLY A 1 293 ? 5.423 28.888 -11.680 1.00 65.56 293 GLY A N 1
ATOM 2230 C CA . GLY A 1 293 ? 6.024 29.424 -10.464 1.00 65.56 293 GLY A CA 1
ATOM 2231 C C . GLY A 1 293 ? 5.024 30.395 -9.849 1.00 65.56 293 GLY A C 1
ATOM 2232 O O . GLY A 1 293 ? 4.464 31.224 -10.565 1.00 65.56 293 GLY A O 1
ATOM 2233 N N . GLY A 1 294 ? 4.742 30.229 -8.565 1.00 78.81 294 GLY A N 1
ATOM 2234 C CA . GLY A 1 294 ? 3.876 31.105 -7.793 1.00 78.81 294 GLY A CA 1
ATOM 2235 C C . GLY A 1 294 ? 4.107 32.596 -7.971 1.00 78.81 294 GLY A C 1
ATOM 2236 O O . GLY A 1 294 ? 5.158 33.030 -8.438 1.00 78.81 294 GLY A O 1
ATOM 2237 N N . ILE A 1 295 ? 3.156 33.398 -7.496 1.00 89.06 295 ILE A N 1
ATOM 2238 C CA . ILE A 1 295 ? 3.416 34.819 -7.242 1.00 89.06 295 ILE A CA 1
ATOM 2239 C C . ILE A 1 295 ? 4.395 34.906 -6.063 1.00 89.06 295 ILE A C 1
ATOM 2241 O O . ILE A 1 295 ? 4.156 34.289 -5.026 1.00 89.06 295 ILE A O 1
ATOM 2245 N N . GLU A 1 296 ? 5.490 35.653 -6.212 1.00 92.06 296 GLU A N 1
ATOM 2246 C CA . GLU A 1 296 ? 6.410 35.924 -5.100 1.00 92.06 296 GLU A CA 1
ATOM 2247 C C . GLU A 1 296 ? 5.697 36.710 -3.986 1.00 92.06 296 GLU A C 1
ATOM 2249 O O . GLU A 1 296 ? 4.994 37.691 -4.243 1.00 92.06 296 GLU A O 1
ATOM 2254 N N . CYS A 1 297 ? 5.889 36.280 -2.743 1.00 94.25 297 CYS A N 1
ATOM 2255 C CA . CYS A 1 297 ? 5.340 36.878 -1.538 1.00 94.25 297 CYS A CA 1
ATOM 2256 C C . CYS A 1 297 ? 6.383 36.823 -0.422 1.00 94.25 297 CYS A C 1
ATOM 2258 O O . CYS A 1 297 ? 6.693 35.753 0.089 1.00 94.25 297 CYS A O 1
ATOM 2260 N N . ASP A 1 298 ? 6.941 37.988 -0.092 1.00 89.12 298 ASP A N 1
ATOM 2261 C CA . ASP A 1 298 ? 7.900 38.221 1.000 1.00 89.12 298 ASP A CA 1
ATOM 2262 C C . ASP A 1 298 ? 8.897 37.072 1.269 1.00 89.12 298 ASP A C 1
ATOM 2264 O O . ASP A 1 298 ? 8.962 36.509 2.357 1.00 89.12 298 ASP A O 1
ATOM 2268 N N . GLY A 1 299 ? 9.684 36.719 0.247 1.00 83.75 299 GLY A N 1
ATOM 2269 C CA . GLY A 1 299 ? 10.764 35.731 0.352 1.00 83.75 299 GLY A CA 1
ATOM 2270 C C . GLY A 1 299 ? 10.405 34.310 -0.083 1.00 83.75 299 GLY A C 1
ATOM 2271 O O . GLY A 1 299 ? 11.324 33.535 -0.336 1.00 83.75 299 GLY A O 1
ATOM 2272 N N . ASP A 1 300 ? 9.119 34.004 -0.265 1.00 84.25 300 ASP A N 1
ATOM 2273 C CA . ASP A 1 300 ? 8.634 32.717 -0.773 1.00 84.25 300 ASP A CA 1
ATOM 2274 C C . ASP A 1 300 ? 7.787 32.890 -2.045 1.00 84.25 300 ASP A C 1
ATOM 2276 O O . ASP A 1 300 ? 7.383 33.992 -2.412 1.00 84.25 300 ASP A O 1
ATOM 2280 N N . ALA A 1 301 ? 7.512 31.794 -2.755 1.00 89.31 301 ALA A N 1
ATOM 2281 C CA . ALA A 1 301 ? 6.583 31.775 -3.883 1.00 89.31 301 ALA A CA 1
ATOM 2282 C C . ALA A 1 301 ? 5.274 31.098 -3.462 1.00 89.31 301 ALA A C 1
ATOM 2284 O O . ALA A 1 301 ? 5.283 29.959 -2.993 1.00 89.31 301 ALA A O 1
ATOM 2285 N N . CYS A 1 302 ? 4.146 31.784 -3.645 1.00 90.31 302 CYS A N 1
ATOM 2286 C CA . CYS A 1 302 ? 2.829 31.243 -3.327 1.00 90.31 302 CYS A CA 1
ATOM 2287 C C . CYS A 1 302 ? 2.471 30.037 -4.200 1.00 90.31 302 CYS A C 1
ATOM 2289 O O . CYS A 1 302 ? 2.946 29.889 -5.319 1.00 90.31 302 CYS A O 1
ATOM 2291 N N . LEU A 1 303 ? 1.571 29.174 -3.741 1.00 87.50 303 LEU A N 1
ATOM 2292 C CA . LEU A 1 303 ? 1.001 28.160 -4.628 1.00 87.50 303 LEU A CA 1
ATOM 2293 C C . LEU A 1 303 ? 0.170 28.828 -5.736 1.00 87.50 303 LEU A C 1
ATOM 2295 O O . LEU A 1 303 ? -0.309 29.947 -5.578 1.00 87.50 303 LEU A O 1
ATOM 2299 N N . PHE A 1 304 ? -0.042 28.134 -6.855 1.00 86.56 304 PHE A N 1
ATOM 2300 C CA . PHE A 1 304 ? -0.739 28.685 -8.028 1.00 86.56 304 PHE A CA 1
ATOM 2301 C C . PHE A 1 304 ? -2.155 29.223 -7.727 1.00 86.56 304 PHE A C 1
ATOM 2303 O O . PHE A 1 304 ? -2.624 30.146 -8.385 1.00 86.56 304 PHE A O 1
ATOM 2310 N N . GLN A 1 305 ? -2.830 28.659 -6.722 1.00 88.44 305 GLN A N 1
ATOM 2311 C CA . GLN A 1 305 ? -4.178 29.055 -6.287 1.00 88.44 305 GLN A CA 1
ATOM 2312 C C . GLN A 1 305 ? -4.169 30.054 -5.115 1.00 88.44 305 GLN A C 1
ATOM 2314 O O . GLN A 1 305 ? -5.225 30.521 -4.687 1.00 88.44 305 GLN A O 1
ATOM 2319 N N . GLN A 1 306 ? -2.988 30.392 -4.599 1.00 91.81 306 GLN A N 1
ATOM 2320 C CA . GLN A 1 306 ? -2.812 31.376 -3.540 1.00 91.81 306 GLN A CA 1
ATOM 2321 C C . GLN A 1 306 ? -2.490 32.751 -4.129 1.00 91.81 306 GLN A C 1
ATOM 2323 O O . GLN A 1 306 ? -1.841 32.881 -5.168 1.00 91.81 306 GLN A O 1
ATOM 2328 N N . PHE A 1 307 ? -2.901 33.796 -3.422 1.00 94.12 307 PHE A N 1
ATOM 2329 C CA . PHE A 1 307 ? -2.498 35.171 -3.682 1.00 94.12 307 PHE A CA 1
ATOM 2330 C C . PHE A 1 307 ? -1.631 35.685 -2.530 1.00 94.12 307 PHE A C 1
ATOM 2332 O O . PHE A 1 307 ? -1.785 35.264 -1.384 1.00 94.12 307 PHE A O 1
ATOM 2339 N N . CYS A 1 308 ? -0.722 36.615 -2.827 1.00 95.88 308 CYS A N 1
ATOM 2340 C CA . CYS A 1 308 ? 0.033 37.305 -1.788 1.00 95.88 308 CYS A CA 1
ATOM 2341 C C . CYS A 1 308 ? -0.836 38.402 -1.166 1.00 95.88 308 CYS A C 1
ATOM 2343 O O . CYS A 1 308 ? -1.136 39.411 -1.812 1.00 95.88 308 CYS A O 1
ATOM 2345 N N . ASN A 1 309 ? -1.249 38.218 0.084 1.00 96.00 309 ASN A N 1
ATOM 2346 C CA . ASN A 1 309 ? -1.933 39.253 0.840 1.00 96.00 309 ASN A CA 1
ATOM 2347 C C . ASN A 1 309 ? -0.896 40.257 1.359 1.00 96.00 309 ASN A C 1
ATOM 2349 O O . ASN A 1 309 ? -0.143 39.973 2.286 1.00 96.00 309 ASN A O 1
ATOM 2353 N N . THR A 1 310 ? -0.870 41.457 0.778 1.00 94.69 310 THR A N 1
ATOM 2354 C CA . THR A 1 310 ? 0.105 42.511 1.117 1.00 94.69 310 THR A CA 1
ATOM 2355 C C . THR A 1 310 ? -0.092 43.121 2.505 1.00 94.69 310 THR A C 1
ATOM 2357 O O . THR A 1 310 ? 0.727 43.921 2.944 1.00 94.69 310 THR A O 1
ATOM 2360 N N . THR A 1 311 ? -1.212 42.842 3.176 1.00 95.25 311 THR A N 1
ATOM 2361 C CA . THR A 1 311 ? -1.458 43.319 4.543 1.00 95.25 311 THR A CA 1
ATOM 2362 C C . THR A 1 311 ? -0.881 42.356 5.572 1.00 95.25 311 THR A C 1
ATOM 2364 O O . THR A 1 311 ? -0.300 42.800 6.558 1.00 95.25 311 THR A O 1
ATOM 2367 N N . THR A 1 312 ? -1.026 41.050 5.345 1.00 93.50 312 THR A N 1
ATOM 2368 C CA . THR A 1 312 ? -0.503 40.005 6.240 1.00 93.50 312 THR A CA 1
ATOM 2369 C C . THR A 1 312 ? 0.892 39.523 5.839 1.00 93.50 312 THR A C 1
ATOM 2371 O O . THR A 1 312 ? 1.542 38.855 6.642 1.00 93.50 312 THR A O 1
ATOM 2374 N N . ASN A 1 313 ? 1.350 39.876 4.631 1.00 93.69 313 ASN A N 1
ATOM 2375 C CA . ASN A 1 313 ? 2.554 39.372 3.964 1.00 93.69 313 ASN A CA 1
ATOM 2376 C C . ASN A 1 313 ? 2.578 37.839 3.896 1.00 93.69 313 ASN A C 1
ATOM 2378 O O . ASN A 1 313 ? 3.574 37.203 4.227 1.00 93.69 313 ASN A O 1
ATOM 2382 N N . ARG A 1 314 ? 1.444 37.228 3.532 1.00 92.62 314 ARG A N 1
ATOM 2383 C CA . ARG A 1 314 ? 1.285 35.767 3.476 1.00 92.62 314 ARG A CA 1
ATOM 2384 C C . ARG A 1 314 ? 0.614 35.328 2.186 1.00 92.62 314 ARG A C 1
ATOM 2386 O O . ARG A 1 314 ? -0.214 36.043 1.625 1.00 92.62 314 ARG A O 1
ATOM 2393 N N . CYS A 1 315 ? 0.945 34.114 1.760 1.00 94.25 315 CYS A N 1
ATOM 2394 C CA . CYS A 1 315 ? 0.224 33.414 0.708 1.00 94.25 315 CYS A CA 1
ATOM 2395 C C . CYS A 1 315 ? -1.089 32.856 1.263 1.00 94.25 315 CYS A C 1
ATOM 2397 O O . CYS A 1 315 ? -1.089 31.998 2.147 1.00 94.25 315 CYS A O 1
ATOM 2399 N N . GLU A 1 316 ? -2.207 33.352 0.750 1.00 94.69 316 GLU A N 1
ATOM 2400 C CA . GLU A 1 316 ? -3.550 33.016 1.215 1.00 94.69 316 GLU A CA 1
ATOM 2401 C C . GLU A 1 316 ? -4.414 32.534 0.044 1.00 94.69 316 GLU A C 1
ATOM 2403 O O . GLU A 1 316 ? -4.235 32.937 -1.102 1.00 94.69 316 GLU A O 1
ATOM 2408 N N . PHE A 1 317 ? -5.359 31.651 0.330 1.00 94.69 317 PHE A N 1
ATOM 2409 C CA . PHE A 1 317 ? -6.455 31.272 -0.548 1.00 94.69 317 PHE A CA 1
ATOM 2410 C C . PHE A 1 317 ? -7.639 32.218 -0.331 1.00 94.69 317 PHE A C 1
ATOM 2412 O O . PHE A 1 317 ? -7.790 32.847 0.718 1.00 94.69 317 PHE A O 1
ATOM 2419 N N . THR A 1 318 ? -8.524 32.311 -1.324 1.00 95.50 318 THR A N 1
ATOM 2420 C CA . THR A 1 318 ? -9.761 33.093 -1.170 1.00 95.50 318 THR A CA 1
ATOM 2421 C C . THR A 1 318 ? -10.632 32.469 -0.079 1.00 95.50 318 THR A C 1
ATOM 2423 O O . THR A 1 318 ? -10.795 31.254 -0.067 1.00 95.50 318 THR A O 1
ATOM 2426 N N . SER A 1 319 ? -11.206 33.281 0.815 1.00 94.81 319 SER A N 1
ATOM 2427 C CA . SER A 1 319 ? -12.073 32.773 1.888 1.00 94.81 319 SER A CA 1
ATOM 2428 C C . SER A 1 319 ? -13.357 32.131 1.341 1.00 94.81 319 SER A C 1
ATOM 2430 O O . SER A 1 319 ? -14.005 32.722 0.470 1.00 94.81 319 SER A O 1
ATOM 2432 N N . CYS A 1 320 ? -13.772 30.984 1.897 1.00 93.75 320 CYS A N 1
ATOM 2433 C CA . CYS A 1 320 ? -15.097 30.388 1.653 1.00 93.75 320 CYS A CA 1
ATOM 2434 C C . CYS A 1 320 ? -16.250 31.385 1.891 1.00 93.75 320 CYS A C 1
ATOM 2436 O O . CYS A 1 320 ? -17.251 31.335 1.180 1.00 93.75 320 CYS A O 1
ATOM 2438 N N . GLU A 1 321 ? -16.110 32.303 2.858 1.00 93.44 321 GLU A N 1
ATOM 2439 C CA . GLU A 1 321 ? -17.132 33.312 3.187 1.00 93.44 321 GLU A CA 1
ATOM 2440 C C . GLU A 1 321 ? -17.249 34.403 2.117 1.00 93.44 321 GLU A C 1
ATOM 2442 O O . GLU A 1 321 ? -18.333 34.928 1.866 1.00 93.44 321 GLU A O 1
ATOM 2447 N N . LEU A 1 322 ? -16.125 34.755 1.485 1.00 93.25 322 LEU A N 1
ATOM 2448 C CA . LEU A 1 322 ? -16.072 35.796 0.459 1.00 93.25 322 LEU A CA 1
ATOM 2449 C C . LEU A 1 322 ? -16.523 35.267 -0.900 1.00 93.25 322 LEU A C 1
ATOM 2451 O O . LEU A 1 322 ? -17.182 35.979 -1.657 1.00 93.25 322 LEU A O 1
ATOM 2455 N N . ASN A 1 323 ? -16.139 34.033 -1.224 1.00 95.56 323 ASN A N 1
ATOM 2456 C CA . ASN A 1 323 ? -16.477 33.393 -2.482 1.00 95.56 323 ASN A CA 1
ATOM 2457 C C . ASN A 1 323 ? -16.536 31.876 -2.293 1.00 95.56 323 ASN A C 1
ATOM 2459 O O . ASN A 1 323 ? -15.495 31.212 -2.271 1.00 95.56 323 ASN A O 1
ATOM 2463 N N . ASN A 1 324 ? -17.752 31.341 -2.180 1.00 94.81 324 ASN A N 1
ATOM 2464 C CA . ASN A 1 324 ? -17.990 29.908 -2.082 1.00 94.81 324 ASN A CA 1
ATOM 2465 C C . ASN A 1 324 ? -17.858 29.265 -3.481 1.00 94.81 324 ASN A C 1
ATOM 2467 O O . ASN A 1 324 ? -18.734 29.474 -4.323 1.00 94.81 324 ASN A O 1
ATOM 2471 N N . PRO A 1 325 ? -16.789 28.490 -3.752 1.00 94.38 325 PRO A N 1
ATOM 2472 C CA . PRO A 1 325 ? -16.581 27.843 -5.043 1.00 94.38 325 PRO A CA 1
ATOM 2473 C C . PRO A 1 325 ? -17.363 26.526 -5.171 1.00 94.38 325 PRO A C 1
ATOM 2475 O O . PRO A 1 325 ? -17.335 25.903 -6.230 1.00 94.38 325 PRO A O 1
ATOM 2478 N N . CYS A 1 326 ? -18.004 26.064 -4.095 1.00 95.50 326 CYS A N 1
ATOM 2479 C CA . CYS A 1 326 ? -18.590 24.739 -4.027 1.00 95.50 326 CYS A CA 1
ATOM 2480 C C . CYS A 1 326 ? -19.964 24.681 -4.711 1.00 95.50 326 CYS A C 1
ATOM 2482 O O . CYS A 1 326 ? -20.746 25.633 -4.628 1.00 95.50 326 CYS A O 1
ATOM 2484 N N . PRO A 1 327 ? -20.298 23.557 -5.368 1.00 94.25 327 PRO A N 1
ATOM 2485 C CA . PRO A 1 327 ? -21.637 23.308 -5.894 1.00 94.25 327 PRO A CA 1
ATOM 2486 C C . PRO A 1 327 ? -22.726 23.365 -4.815 1.00 94.25 327 PRO A C 1
ATOM 2488 O O . PRO A 1 327 ? -22.467 23.157 -3.634 1.00 94.25 327 PRO A O 1
ATOM 2491 N N . ALA A 1 328 ? -23.981 23.548 -5.236 1.00 92.56 328 ALA A N 1
ATOM 2492 C CA . ALA A 1 328 ? -25.128 23.721 -4.337 1.00 92.56 328 ALA A CA 1
ATOM 2493 C C . ALA A 1 328 ? -25.392 22.551 -3.358 1.00 92.56 328 ALA A C 1
ATOM 2495 O O . ALA A 1 328 ? -26.119 22.729 -2.386 1.00 92.56 328 ALA A O 1
ATOM 2496 N N . ASN A 1 329 ? -24.838 21.360 -3.604 1.00 88.88 329 ASN A N 1
ATOM 2497 C CA . ASN A 1 329 ? -24.959 20.172 -2.748 1.00 88.88 329 ASN A CA 1
ATOM 2498 C C . ASN A 1 329 ? -23.706 19.896 -1.893 1.00 88.88 329 ASN A C 1
ATOM 2500 O O . ASN A 1 329 ? -23.551 18.792 -1.361 1.00 88.88 329 ASN A O 1
ATOM 2504 N N . MET A 1 330 ? -22.808 20.874 -1.785 1.00 93.50 330 MET A N 1
ATOM 2505 C CA . MET A 1 330 ? -21.580 20.790 -1.005 1.00 93.50 330 MET A CA 1
ATOM 2506 C C . MET A 1 330 ? -21.415 22.000 -0.101 1.00 93.50 330 MET A C 1
ATOM 2508 O O . MET A 1 330 ? -21.862 23.103 -0.407 1.00 93.50 330 MET A O 1
ATOM 2512 N N . GLU A 1 331 ? -20.713 21.780 0.998 1.00 94.25 331 GLU A N 1
ATOM 2513 C CA . GLU A 1 331 ? -20.326 22.816 1.935 1.00 94.25 331 GLU A CA 1
ATOM 2514 C C . GLU A 1 331 ? -18.848 23.161 1.749 1.00 94.25 331 GLU A C 1
ATOM 2516 O O . GLU A 1 331 ? -18.008 22.268 1.612 1.00 94.25 331 GLU A O 1
ATOM 2521 N N . CYS A 1 332 ? -18.544 24.461 1.714 1.00 95.25 332 CYS A N 1
ATOM 2522 C CA . CYS A 1 332 ? -17.174 24.960 1.668 1.00 95.25 332 CYS A CA 1
ATOM 2523 C C . CYS A 1 332 ? -16.620 25.030 3.082 1.00 95.25 332 CYS A C 1
ATOM 2525 O O . CYS A 1 332 ? -17.115 25.786 3.914 1.00 95.25 332 CYS A O 1
ATOM 2527 N N . ILE A 1 333 ? -15.570 24.262 3.326 1.00 92.62 333 ILE A N 1
ATOM 2528 C CA . ILE A 1 333 ? -14.869 24.189 4.596 1.00 92.62 333 ILE A CA 1
ATOM 2529 C C . ILE A 1 333 ? -13.483 24.788 4.384 1.00 92.62 333 ILE A C 1
ATOM 2531 O O . ILE A 1 333 ? -12.731 24.366 3.503 1.00 92.62 333 ILE A O 1
ATOM 2535 N N . GLN A 1 334 ? -13.128 25.769 5.207 1.00 93.00 334 GLN A N 1
ATOM 2536 C CA . GLN A 1 334 ? -11.786 26.333 5.246 1.00 93.00 334 GLN A CA 1
ATOM 2537 C C . GLN A 1 334 ? -11.489 26.810 6.661 1.00 93.00 334 GLN A C 1
ATOM 2539 O O . GLN A 1 334 ? -12.228 27.610 7.224 1.00 93.00 334 GLN A O 1
ATOM 2544 N N . TYR A 1 335 ? -10.403 26.303 7.241 1.00 84.94 335 TYR A N 1
ATOM 2545 C CA . TYR A 1 335 ? -10.052 26.615 8.626 1.00 84.94 335 TYR A CA 1
ATOM 2546 C C . TYR A 1 335 ? -9.277 27.930 8.762 1.00 84.94 335 TYR A C 1
ATOM 2548 O O . TYR A 1 335 ? -9.539 28.722 9.661 1.00 84.94 335 TYR A O 1
ATOM 2556 N N . LEU A 1 336 ? -8.317 28.164 7.865 1.00 89.06 336 LEU A N 1
ATOM 2557 C CA . LEU A 1 336 ? -7.502 29.375 7.821 1.00 89.06 336 LEU A CA 1
ATOM 2558 C C . LEU A 1 336 ? -7.378 29.855 6.375 1.00 89.06 336 LEU A C 1
ATOM 2560 O O . LEU A 1 336 ? -7.365 29.014 5.473 1.00 89.06 336 LEU A O 1
ATOM 2564 N N . PRO A 1 337 ? -7.190 31.166 6.139 1.00 92.88 337 PRO A N 1
ATOM 2565 C CA . PRO A 1 337 ? -6.924 31.687 4.801 1.00 92.88 337 PRO A CA 1
ATOM 2566 C C . PRO A 1 337 ? -5.698 31.048 4.142 1.00 92.88 337 PRO A C 1
ATOM 2568 O O . PRO A 1 337 ? -5.654 30.916 2.931 1.00 92.88 337 PRO A O 1
ATOM 2571 N N . THR A 1 338 ? -4.709 30.587 4.909 1.00 91.06 338 THR A N 1
ATOM 2572 C CA . THR A 1 338 ? -3.523 29.898 4.373 1.00 91.06 338 THR A CA 1
ATOM 2573 C C . THR A 1 338 ? -3.788 28.447 3.958 1.00 91.06 338 THR A C 1
ATOM 2575 O O . THR A 1 338 ? -2.943 27.841 3.302 1.00 91.06 338 THR A O 1
ATOM 2578 N N . HIS A 1 339 ? -4.936 27.871 4.329 1.00 92.25 339 HIS A N 1
ATOM 2579 C CA . HIS A 1 339 ? -5.316 26.501 3.985 1.00 92.25 339 HIS A CA 1
ATOM 2580 C C . HIS A 1 339 ? -6.179 26.468 2.718 1.00 92.25 339 HIS A C 1
ATOM 2582 O O . HIS A 1 339 ? -6.978 27.389 2.502 1.00 92.25 339 HIS A O 1
ATOM 2588 N N . PRO A 1 340 ? -6.059 25.402 1.905 1.00 93.62 340 PRO A N 1
ATOM 2589 C CA . PRO A 1 340 ? -6.907 25.226 0.7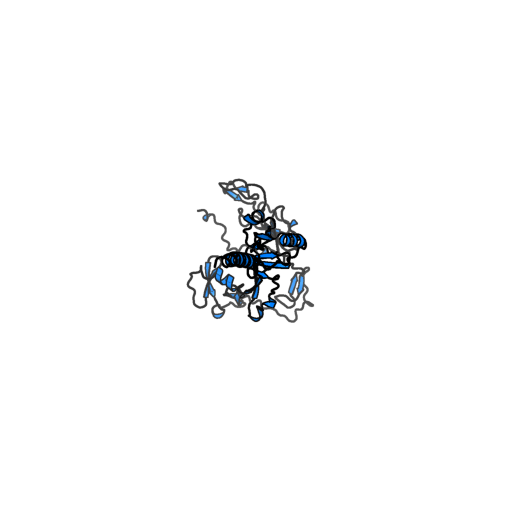36 1.00 93.62 340 PRO A CA 1
ATOM 2590 C C . PRO A 1 340 ? -8.373 25.107 1.153 1.00 93.62 340 PRO A C 1
ATOM 2592 O O . PRO A 1 340 ? -8.692 24.575 2.222 1.00 93.62 340 PRO A O 1
ATOM 2595 N N . ARG A 1 341 ? -9.274 25.585 0.296 1.00 94.88 341 ARG A N 1
ATOM 2596 C CA . ARG A 1 341 ? -10.708 25.347 0.462 1.00 94.88 341 ARG A CA 1
ATOM 2597 C C . ARG A 1 341 ? -11.033 23.884 0.168 1.00 94.88 341 ARG A C 1
ATOM 2599 O O . ARG A 1 341 ? -10.434 23.263 -0.712 1.00 94.88 341 ARG A O 1
ATOM 2606 N N . VAL A 1 342 ? -12.011 23.345 0.885 1.00 94.81 342 VAL A N 1
ATOM 2607 C CA . VAL A 1 342 ? -12.506 21.981 0.687 1.00 94.81 342 VAL A CA 1
ATOM 2608 C C . VAL A 1 342 ? -14.010 22.024 0.466 1.00 94.81 342 VAL A C 1
ATOM 2610 O O . VAL A 1 342 ? -14.737 22.528 1.313 1.00 94.81 342 VAL A O 1
ATOM 2613 N N . CYS A 1 343 ? -14.488 21.482 -0.650 1.00 95.12 343 CYS A N 1
ATOM 2614 C CA . CYS A 1 343 ? -15.909 21.243 -0.872 1.00 95.12 343 CYS A CA 1
ATOM 2615 C C . CYS A 1 343 ? -16.243 19.818 -0.452 1.00 95.12 343 CYS A C 1
ATOM 2617 O O . CYS A 1 343 ? -15.758 18.866 -1.062 1.00 95.12 343 CYS A O 1
ATOM 2619 N N . ALA A 1 344 ? -17.070 19.669 0.576 1.00 92.81 344 ALA A N 1
ATOM 2620 C CA . ALA A 1 344 ? -17.503 18.371 1.069 1.00 92.81 344 ALA A CA 1
ATOM 2621 C C . ALA A 1 344 ? -19.003 18.191 0.844 1.00 92.81 344 ALA A C 1
ATOM 2623 O O . ALA A 1 344 ? -19.798 19.090 1.112 1.00 92.81 344 ALA A O 1
ATOM 2624 N N . THR A 1 345 ? -19.423 17.017 0.380 1.00 89.62 345 THR A N 1
ATOM 2625 C CA . THR A 1 345 ? -20.854 16.671 0.379 1.00 89.62 345 THR A CA 1
ATOM 2626 C C . THR A 1 345 ? -21.391 16.626 1.809 1.00 89.62 345 THR A C 1
ATOM 2628 O O . THR A 1 345 ? -20.705 16.109 2.690 1.00 89.62 345 THR A O 1
ATOM 2631 N N . LEU A 1 346 ? -22.637 17.058 2.031 1.00 80.56 346 LEU A N 1
ATOM 2632 C CA . LEU A 1 346 ? -23.262 17.140 3.365 1.00 80.56 346 LEU A CA 1
ATOM 2633 C C . LEU A 1 346 ? -23.235 15.829 4.172 1.00 80.56 346 LEU A C 1
ATOM 2635 O O . LEU A 1 346 ? -23.261 15.860 5.393 1.00 80.56 346 LEU A O 1
ATOM 2639 N N . ASN A 1 347 ? -23.131 14.677 3.508 1.00 70.81 347 ASN A N 1
ATOM 2640 C CA . ASN A 1 347 ? -23.060 13.363 4.157 1.00 70.81 347 ASN A CA 1
ATOM 2641 C C . ASN A 1 347 ? -21.678 13.043 4.758 1.00 70.81 347 ASN A C 1
ATOM 2643 O O . ASN A 1 347 ? -21.552 12.118 5.553 1.00 70.81 347 ASN A O 1
ATOM 2647 N N . VAL A 1 348 ? -20.651 13.814 4.387 1.00 64.75 348 VAL A N 1
ATOM 2648 C CA . VAL A 1 348 ? -19.278 13.727 4.914 1.00 64.75 348 VAL A CA 1
ATOM 2649 C C . VAL A 1 348 ? -19.065 14.742 6.051 1.00 64.75 348 VAL A C 1
ATOM 2651 O O . VAL A 1 348 ? -18.272 14.501 6.959 1.00 64.75 348 VAL A O 1
ATOM 2654 N N . VAL A 1 349 ? -19.836 15.837 6.057 1.00 54.41 349 VAL A N 1
ATOM 2655 C CA . VAL A 1 349 ? -19.743 16.944 7.025 1.00 54.41 349 VAL A CA 1
ATOM 2656 C C . VAL A 1 349 ? -20.041 16.575 8.495 1.00 54.41 349 VAL A C 1
ATOM 2658 O O . VAL A 1 349 ? -19.365 17.125 9.367 1.00 54.41 349 VAL A O 1
ATOM 2661 N N . PRO A 1 350 ? -20.958 15.649 8.863 1.00 47.50 350 PRO A N 1
ATOM 2662 C CA . PRO A 1 350 ? -21.229 15.377 10.281 1.00 47.50 350 PRO A CA 1
ATOM 2663 C C . PRO A 1 350 ? -20.061 14.724 11.046 1.00 47.50 350 PRO A C 1
ATOM 2665 O O . PRO A 1 350 ? -20.154 14.574 12.261 1.00 47.50 350 PRO A O 1
ATOM 2668 N N . TYR A 1 351 ? -18.949 14.392 10.380 1.00 48.34 351 TYR A N 1
ATOM 2669 C CA . TYR A 1 351 ? -17.702 13.945 11.016 1.00 48.34 351 TYR A CA 1
ATOM 2670 C C . TYR A 1 351 ? -16.584 15.001 11.008 1.00 48.34 351 TYR A C 1
ATOM 2672 O O . TYR A 1 351 ? -15.500 14.745 11.528 1.00 48.34 351 TYR A O 1
ATOM 2680 N N . SER A 1 352 ? -16.833 16.190 10.451 1.00 43.16 352 SER A N 1
ATOM 2681 C CA . SER A 1 352 ? -15.861 17.285 10.350 1.00 43.16 352 SER A CA 1
ATOM 2682 C C . SER A 1 352 ? -16.243 18.520 11.165 1.00 43.16 352 SER A C 1
ATOM 2684 O O . SER A 1 352 ? -15.666 19.583 10.938 1.00 43.16 352 SER A O 1
ATOM 2686 N N . SER A 1 353 ? -17.196 18.421 12.106 1.00 45.25 353 SER A N 1
ATOM 2687 C CA . SER A 1 353 ? -17.420 19.506 13.065 1.00 45.25 353 SER A CA 1
ATOM 2688 C C . SER A 1 353 ? -16.120 19.727 13.831 1.00 45.25 353 SER A C 1
ATOM 2690 O O . SER A 1 353 ? -15.720 18.896 14.650 1.00 45.25 353 SER A O 1
ATOM 2692 N N . ILE A 1 354 ? -15.446 20.825 13.506 1.00 51.66 354 ILE A N 1
ATOM 2693 C CA . ILE A 1 354 ? -14.225 21.285 14.153 1.00 51.66 354 ILE A CA 1
ATOM 2694 C C . ILE A 1 354 ? -14.541 21.343 15.653 1.00 51.66 354 ILE A C 1
ATOM 2696 O O . ILE A 1 354 ? -15.458 22.077 16.027 1.00 51.66 354 ILE A O 1
ATOM 2700 N N . PRO A 1 355 ? -13.876 20.542 16.507 1.00 48.69 355 PRO A N 1
ATOM 2701 C CA . PRO A 1 355 ? -14.116 20.589 17.940 1.00 48.69 355 PRO A CA 1
ATOM 2702 C C . PRO A 1 355 ? -14.060 22.037 18.429 1.00 48.69 355 PRO A C 1
ATOM 2704 O O . PRO A 1 355 ? -13.117 22.748 18.087 1.00 48.69 355 PRO A O 1
ATOM 2707 N N . GLU A 1 356 ? -15.000 22.468 19.274 1.00 51.75 356 GLU A N 1
ATOM 2708 C CA . GLU A 1 356 ? -14.942 23.797 19.918 1.00 51.75 356 GLU A CA 1
ATOM 2709 C C . GLU A 1 356 ? -13.629 24.005 20.707 1.00 51.75 356 GLU A C 1
ATOM 2711 O O . GLU A 1 356 ? -13.265 25.123 21.063 1.00 51.75 356 GLU A O 1
ATOM 2716 N N . THR A 1 357 ? -12.898 22.916 20.969 1.00 49.16 357 THR A N 1
ATOM 2717 C CA . THR A 1 357 ? -11.587 22.880 21.620 1.00 49.16 357 THR A CA 1
ATOM 2718 C C . THR A 1 357 ? -10.403 23.142 20.689 1.00 49.16 357 THR A C 1
ATOM 2720 O O . THR A 1 357 ? -9.281 23.241 21.188 1.00 49.16 357 THR A O 1
ATOM 2723 N N . LEU A 1 358 ? -10.588 23.227 19.364 1.00 46.38 358 LEU A N 1
ATOM 2724 C CA . LEU A 1 358 ? -9.530 23.725 18.485 1.00 46.38 358 LEU A CA 1
ATOM 2725 C C . LEU A 1 358 ? -9.334 25.200 18.811 1.00 46.38 358 LEU A C 1
ATOM 2727 O O . LEU A 1 358 ? -10.162 26.050 18.494 1.00 46.38 358 LEU A O 1
ATOM 2731 N N . ILE A 1 359 ? -8.246 25.469 19.534 1.00 46.34 359 ILE A N 1
ATOM 2732 C CA . ILE A 1 359 ? -7.874 26.805 19.977 1.00 46.34 359 ILE A CA 1
ATOM 2733 C C . ILE A 1 359 ? -7.857 27.691 18.724 1.00 46.34 359 ILE A C 1
ATOM 2735 O O . ILE A 1 359 ? -7.080 27.394 17.809 1.00 46.34 359 ILE A O 1
ATOM 2739 N N . PRO A 1 360 ? -8.689 28.750 18.646 1.00 50.03 360 PRO A N 1
ATOM 2740 C CA . PRO A 1 360 ? -8.636 29.666 17.520 1.00 50.03 360 PRO A CA 1
ATOM 2741 C C . PRO A 1 360 ? -7.201 30.159 17.401 1.00 50.03 360 PRO A C 1
ATOM 2743 O O . PRO A 1 360 ? -6.581 30.499 18.413 1.00 50.03 360 PRO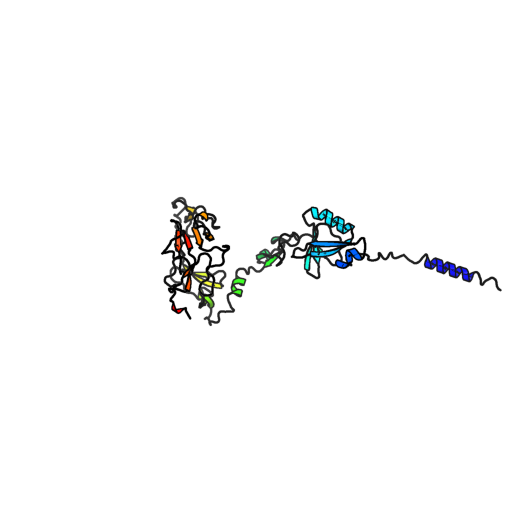 A O 1
ATOM 2746 N N . PHE A 1 361 ? -6.658 30.138 16.183 1.00 46.22 361 PHE A N 1
ATOM 2747 C CA . PHE A 1 361 ? -5.289 30.562 15.921 1.00 46.22 361 PHE A CA 1
ATOM 2748 C C . PHE A 1 361 ? -5.089 31.967 16.502 1.00 46.22 361 PHE A C 1
ATOM 2750 O O . PHE A 1 361 ? -5.555 32.960 15.950 1.00 46.22 361 PHE A O 1
ATOM 2757 N N . SER A 1 362 ? -4.446 32.053 17.666 1.00 43.66 362 SER A N 1
ATOM 2758 C CA . SER A 1 362 ? -4.102 33.336 18.257 1.00 43.66 362 SER A CA 1
ATOM 2759 C C . SER A 1 362 ? -2.790 33.770 17.617 1.00 43.66 362 SER A C 1
ATOM 2761 O O . SER A 1 362 ? -1.831 32.996 17.606 1.00 43.66 362 SER A O 1
ATOM 2763 N N . GLU A 1 363 ? -2.717 35.015 17.148 1.00 47.12 363 GLU A N 1
ATOM 2764 C CA . GLU A 1 363 ? -1.523 35.633 16.543 1.00 47.12 363 GLU A CA 1
ATOM 2765 C C . GLU A 1 363 ? -0.243 35.554 17.409 1.00 47.12 363 GLU A C 1
ATOM 2767 O O . GLU A 1 363 ? 0.843 35.921 16.964 1.00 47.12 363 GLU A O 1
ATOM 2772 N N . ARG A 1 364 ? -0.331 35.049 18.649 1.00 42.12 364 ARG A N 1
ATOM 2773 C CA . ARG A 1 364 ? 0.793 34.878 19.580 1.00 42.12 364 ARG A CA 1
ATOM 2774 C C . ARG A 1 364 ? 1.818 33.813 19.183 1.00 42.12 364 ARG A C 1
ATOM 2776 O O . ARG A 1 364 ? 2.857 33.766 19.833 1.00 42.12 364 ARG A O 1
ATOM 2783 N N . PHE A 1 365 ? 1.577 32.997 18.156 1.00 41.41 365 PHE A N 1
ATOM 2784 C CA . PHE A 1 365 ? 2.592 32.060 17.648 1.00 41.41 365 PHE A CA 1
ATOM 2785 C C . PHE A 1 365 ? 3.612 32.698 16.688 1.00 41.41 365 PHE A C 1
ATOM 2787 O O . PHE A 1 365 ? 4.505 32.010 16.208 1.00 41.41 365 PHE A O 1
ATOM 2794 N N . ASN A 1 366 ? 3.548 34.015 16.462 1.00 40.72 366 ASN A N 1
ATOM 2795 C CA . ASN A 1 366 ? 4.618 34.753 15.793 1.00 40.72 366 ASN A CA 1
ATOM 2796 C C . ASN A 1 366 ? 5.732 35.130 16.792 1.00 40.72 366 ASN A C 1
ATOM 2798 O O . ASN A 1 366 ? 5.735 36.233 17.350 1.00 40.72 366 ASN A O 1
ATOM 2802 N N . ARG A 1 367 ? 6.689 34.223 17.002 1.00 35.53 367 ARG A N 1
ATOM 2803 C CA . ARG A 1 367 ? 8.076 34.570 17.342 1.00 35.53 367 ARG A CA 1
ATOM 2804 C C . ARG A 1 367 ? 9.053 33.654 16.640 1.00 35.53 367 ARG A C 1
ATOM 2806 O O . ARG A 1 367 ? 8.837 32.428 16.722 1.00 35.53 367 ARG A O 1
#

Secondary structure (DSSP, 8-state):
--SSTTHHHHHHHHHHHHHHHS-S----------GGGS-GGGHHHH-TTEEEEEEEBSSS-EEEEEEEHHHHHHHHHHGGG-S--EEEE-TTT--EEEESS-----TT-EEEPPP---HHHHTTGGGT-EEEEEPPTTS-TT-TTSPPEEEEE--TTTHHHHHHHSSSS----PPTTEEEEEETTEEEEEESSGGG--PPTTEEEEEETTTTEEEEEE-------TT--TTTPPPPTTEEEE--SS-TTEEEETT--TT---S-GGGSPTT-EEEEETTEEEEES--TT------EETTEE--TT-EEETTTTEEEPPPTTT---S-TTEEEE-SSTTSPPEEEETTTGGG----TTS----GGG--

pLDDT: mean 80.48, std 16.32, range [35.53, 97.0]